Protein AF-A0A7V4EK35-F1 (afdb_monomer)

Radius of gyration: 26.37 Å; Cα contacts (8 Å, |Δi|>4): 371; chains: 1; bounding box: 48×46×101 Å

Nearest PDB structures (foldseek):
  9bkk-assembly1_R  TM=2.293E-01  e=3.766E+00  Homo sapiens

Foldseek 3Di:
DADLVVLLVLLVVLVVVLVPFDDDPVCVVVNLLSVLSNLLSDPDADVPKDKDWAFLQDHPQQLSCCLCPQLPDDFFPHTAIEIEAQDLVRRDPSNSVVDDDPDAKDAPQLGRIYGHPHQHDPLQVSLRVQLNRNSSRLCSLCHPLPVLADPLLSLLSSCVRSVDDQWDWGADPVRDIDIDGDDPSSVLSVLLLVCCCVPPHPSLSSNLNSVCSVVVHSQVSCCVRPVDNGDVRSSVVSVVVVVVVVVVVVVVVVVVVVVVVVVVVVVVVVVVVVVVVVVVVVD

Solvent-accessible surface area (backbone atoms only — not comparable to full-atom values): 15136 Å² total; per-residue (Å²): 87,83,50,70,68,50,29,45,49,49,21,54,51,31,50,56,50,55,73,67,52,68,90,54,80,90,42,41,67,58,44,48,54,40,46,24,49,25,58,72,21,44,84,77,68,54,94,76,40,45,81,45,76,48,36,49,78,71,49,82,46,60,14,45,36,43,43,37,68,71,35,56,41,82,55,46,87,40,34,33,43,38,39,40,28,49,42,74,86,69,44,55,73,49,54,39,70,72,55,60,88,88,59,55,62,46,63,42,95,35,33,41,31,43,36,51,45,71,86,54,38,70,66,58,47,52,26,50,51,24,26,39,47,28,46,21,51,54,30,50,69,43,52,94,52,44,81,57,41,54,67,62,53,57,55,14,48,17,41,56,47,27,62,50,66,71,61,50,78,25,79,44,101,84,76,50,72,46,78,50,69,59,55,72,66,58,55,49,26,39,42,32,46,51,38,44,29,77,74,70,29,61,69,56,44,32,45,31,53,40,42,13,63,77,68,47,29,51,48,63,21,40,29,71,70,70,69,37,91,30,65,74,57,45,47,51,52,24,50,53,52,51,50,53,51,53,52,51,50,52,50,50,53,53,51,51,53,50,50,50,54,51,52,52,50,53,50,53,53,49,56,52,48,53,53,51,56,56,53,63,74,73,113

Secondary structure (DSSP, 8-state):
--SHHHHHHHHHHHHHHHHHSPSSGGGHHHHHHHHHHHHHH-S---TT-EEEEEETTT---HHHHIIIIIS-PPPPSSEEEEEEESSGGGS-HHHHTT--TT--EEEETTTEEEEE-TT--HHHHHHHHHHHHHHHHHHHHHGGGGGGS-HHHHHHHHHHHH---SEEEEE-TTSPEEEEE--HHHHHHHHHHHHHHHHH-HHHHHHHHHHHHHHT-HHHHHHHHH----HHHHHHHHHHHHHHHHHHHHHHHHHHHHHHHHHHHHHHHHHHHHHHHHHHTT-

Sequence (283 aa):
MRSLEDLEKLHRECRIIIESLPAGPEAQEVRETVMTLEDFASPETAPGEELLLVSFSHSDDPAIRRLRDSAGLKPPGGAAVVRVYPTPAEMPPGIRRLFRGETAGITFLTRYIAIWTEGRSDEETADLLSHELAHAYVLSLLGLEANRLPQWFHEGSALYLSGGKTQYISHQDYGHTRVSWSPRDYNEWRRAFRYLDRRFGAEETEWFIRKAIETRDAEGALRKVFGLSGYPELARLARRRWLLEQTARAGAILGALGLAAYLLRLRALRERREMLEDDEMRW

Mean predicted aligned error: 6.96 Å

pLDDT: mean 91.12, std 9.08, range [48.66, 98.56]

Structure (mmCIF, N/CA/C/O backbone):
data_AF-A0A7V4EK35-F1
#
_entry.id   AF-A0A7V4EK35-F1
#
loop_
_atom_site.group_PDB
_atom_site.id
_atom_site.type_symbol
_atom_site.label_atom_id
_atom_site.label_alt_id
_atom_site.label_comp_id
_atom_site.label_asym_id
_atom_site.label_entity_id
_atom_site.label_seq_id
_atom_site.pdbx_PDB_ins_code
_atom_site.Cartn_x
_atom_site.Cartn_y
_atom_site.Cartn_z
_atom_site.occupancy
_atom_site.B_iso_or_equiv
_atom_site.auth_seq_id
_atom_site.auth_comp_id
_atom_site.auth_asym_id
_atom_site.auth_atom_id
_atom_site.pdbx_PDB_model_num
ATOM 1 N N . MET A 1 1 ? 2.907 -5.863 -18.078 1.00 80.88 1 MET A N 1
ATOM 2 C CA . MET A 1 1 ? 3.248 -7.124 -17.411 1.00 80.88 1 MET A CA 1
ATOM 3 C C . MET A 1 1 ? 1.991 -7.922 -17.137 1.00 80.88 1 MET A C 1
ATOM 5 O O . MET A 1 1 ? 1.211 -7.528 -16.274 1.00 80.88 1 MET A O 1
ATOM 9 N N . ARG A 1 2 ? 1.735 -8.953 -17.939 1.00 83.62 2 ARG A N 1
ATOM 10 C CA . ARG A 1 2 ? 0.580 -9.856 -17.821 1.00 83.62 2 ARG A CA 1
ATOM 11 C C . ARG A 1 2 ? 0.991 -11.327 -17.731 1.00 83.62 2 ARG A C 1
ATOM 13 O O . ARG A 1 2 ? 0.171 -12.140 -17.325 1.00 83.62 2 ARG A O 1
ATOM 20 N N . SER A 1 3 ? 2.226 -11.654 -18.099 1.00 89.50 3 SER A N 1
ATOM 21 C CA . SER A 1 3 ? 2.758 -13.014 -18.147 1.00 89.50 3 SER A CA 1
ATOM 22 C C . SER A 1 3 ? 4.258 -13.024 -17.842 1.00 89.50 3 SER A C 1
ATOM 24 O O . SER A 1 3 ? 4.901 -11.974 -17.825 1.00 89.50 3 SER A O 1
ATOM 26 N N . LEU A 1 4 ? 4.817 -14.217 -17.624 1.00 89.69 4 LEU A N 1
ATOM 27 C CA . LEU A 1 4 ? 6.267 -14.411 -17.536 1.00 89.69 4 LEU A CA 1
ATOM 28 C C . LEU A 1 4 ? 6.962 -14.098 -18.870 1.00 89.69 4 LEU A C 1
ATOM 30 O O . LEU A 1 4 ? 8.045 -13.532 -18.875 1.00 89.69 4 LEU A O 1
ATOM 34 N N . GLU A 1 5 ? 6.304 -14.361 -20.001 1.00 92.88 5 GLU A N 1
ATOM 35 C CA . GLU A 1 5 ? 6.827 -14.017 -21.330 1.00 92.88 5 GLU A CA 1
ATOM 36 C C . GLU A 1 5 ? 7.006 -12.498 -21.511 1.00 92.88 5 GLU A C 1
ATOM 38 O O . GLU A 1 5 ? 8.025 -12.048 -22.041 1.00 92.88 5 GLU A O 1
ATOM 43 N N . ASP A 1 6 ? 6.057 -11.688 -21.017 1.00 92.25 6 ASP A N 1
ATOM 44 C CA . ASP A 1 6 ? 6.207 -10.226 -20.983 1.00 92.25 6 ASP A CA 1
ATOM 45 C C . ASP A 1 6 ? 7.438 -9.813 -20.154 1.00 92.25 6 ASP A C 1
ATOM 47 O O . ASP A 1 6 ? 8.104 -8.828 -20.482 1.00 92.25 6 ASP A O 1
ATOM 51 N N . LEU A 1 7 ? 7.720 -10.546 -19.071 1.00 93.12 7 LEU A N 1
ATOM 52 C CA . LEU A 1 7 ? 8.806 -10.254 -18.137 1.00 93.12 7 LEU A CA 1
ATOM 53 C C . LEU A 1 7 ? 10.162 -10.593 -18.758 1.00 93.12 7 LEU A C 1
ATOM 55 O O . LEU A 1 7 ? 11.059 -9.756 -18.770 1.00 93.12 7 LEU A O 1
ATOM 59 N N . GLU A 1 8 ? 10.273 -11.761 -19.385 1.00 94.31 8 GLU A N 1
ATOM 60 C CA . GLU A 1 8 ? 11.454 -12.160 -20.151 1.00 94.31 8 GLU A CA 1
ATOM 61 C C . GLU A 1 8 ? 11.742 -11.204 -21.310 1.00 94.31 8 GLU A C 1
ATOM 63 O O . GLU A 1 8 ? 12.898 -10.884 -21.597 1.00 94.31 8 GLU A O 1
ATOM 68 N N . LYS A 1 9 ? 10.693 -10.733 -21.995 1.00 95.62 9 LYS A N 1
ATOM 69 C CA . LYS A 1 9 ? 10.840 -9.720 -23.039 1.00 95.62 9 LYS A CA 1
ATOM 70 C C . LYS A 1 9 ? 11.407 -8.425 -22.462 1.00 95.62 9 LYS A C 1
ATOM 72 O O . LYS A 1 9 ? 12.373 -7.910 -23.022 1.00 95.62 9 LYS A O 1
ATOM 77 N N . LEU A 1 10 ? 10.856 -7.940 -21.347 1.00 94.94 10 LEU A N 1
ATOM 78 C CA . LEU A 1 10 ? 11.365 -6.751 -20.664 1.00 94.94 10 LEU A CA 1
ATOM 79 C C . LEU A 1 10 ? 12.830 -6.928 -20.246 1.00 94.94 10 LEU A C 1
ATOM 81 O O . LEU A 1 10 ? 13.635 -6.034 -20.477 1.00 94.94 10 LEU A O 1
ATOM 85 N N . HIS A 1 11 ? 13.195 -8.085 -19.696 1.00 95.62 11 HIS A N 1
ATOM 86 C CA . HIS A 1 11 ? 14.573 -8.392 -19.319 1.00 95.62 11 HIS A CA 1
ATOM 87 C C . HIS A 1 11 ? 15.538 -8.279 -20.508 1.00 95.62 11 HIS A C 1
ATOM 89 O O . HIS A 1 11 ? 16.567 -7.609 -20.417 1.00 95.62 11 HIS A O 1
ATOM 95 N N . ARG A 1 12 ? 15.178 -8.858 -21.665 1.00 95.88 12 ARG A N 1
ATOM 96 C CA . ARG A 1 12 ? 15.971 -8.729 -22.901 1.00 95.88 12 ARG A CA 1
ATOM 97 C C . ARG A 1 12 ? 16.078 -7.279 -23.376 1.00 95.88 12 ARG A C 1
ATOM 99 O O . ARG A 1 12 ? 17.153 -6.855 -23.791 1.00 95.88 12 ARG A O 1
ATOM 106 N N . GLU A 1 13 ? 14.989 -6.518 -23.315 1.00 96.38 13 GLU A N 1
ATOM 107 C CA . GLU A 1 13 ? 14.983 -5.099 -23.693 1.00 96.38 13 GLU A CA 1
ATOM 108 C C . GLU A 1 13 ? 15.871 -4.258 -22.765 1.00 96.38 13 GLU A C 1
ATOM 110 O O . GLU A 1 13 ? 16.639 -3.424 -23.247 1.00 96.38 13 GLU A O 1
ATOM 115 N N . CYS A 1 14 ? 15.842 -4.514 -21.454 1.00 95.25 14 CYS A N 1
ATOM 116 C CA . CYS A 1 14 ? 16.736 -3.872 -20.492 1.00 95.25 14 CYS A CA 1
ATOM 117 C C . CYS A 1 14 ? 18.210 -4.139 -20.821 1.00 95.25 14 CYS A C 1
ATOM 119 O O . CYS A 1 14 ? 18.991 -3.188 -20.845 1.00 95.25 14 CYS A O 1
ATOM 121 N N . ARG A 1 15 ? 18.580 -5.386 -21.152 1.00 93.50 15 ARG A N 1
ATOM 122 C CA . ARG A 1 15 ? 19.952 -5.726 -21.573 1.00 93.50 15 ARG A CA 1
ATOM 123 C C . ARG A 1 15 ? 20.407 -4.923 -22.785 1.00 93.50 15 ARG A C 1
ATOM 125 O O . ARG A 1 15 ? 21.459 -4.291 -22.733 1.00 93.50 15 ARG A O 1
ATOM 132 N N . ILE A 1 16 ? 19.581 -4.870 -23.832 1.00 95.12 16 ILE A N 1
ATOM 133 C CA . ILE A 1 16 ? 19.874 -4.088 -25.044 1.00 95.12 16 ILE A CA 1
ATOM 134 C C . ILE A 1 16 ? 20.088 -2.609 -24.694 1.00 95.12 16 ILE A C 1
ATOM 136 O O . ILE A 1 16 ? 21.031 -1.982 -25.178 1.00 95.12 16 ILE A O 1
ATOM 140 N N . ILE A 1 17 ? 19.242 -2.044 -23.825 1.00 93.31 17 ILE A N 1
ATOM 141 C CA . ILE A 1 17 ? 19.384 -0.652 -23.385 1.00 93.31 17 ILE A CA 1
ATOM 142 C C . ILE A 1 17 ? 20.714 -0.458 -22.650 1.00 93.31 17 ILE A C 1
ATOM 144 O O . ILE A 1 17 ? 21.463 0.450 -23.006 1.00 93.31 17 ILE A O 1
ATOM 148 N N . ILE A 1 18 ? 21.043 -1.309 -21.677 1.00 91.88 18 ILE A N 1
ATOM 149 C CA . ILE A 1 18 ? 22.282 -1.214 -20.886 1.00 91.88 18 ILE A CA 1
ATOM 150 C C . ILE A 1 18 ? 23.523 -1.257 -21.785 1.00 91.88 18 ILE A C 1
ATOM 152 O O . ILE A 1 18 ? 24.435 -0.445 -21.601 1.00 91.88 18 ILE A O 1
ATOM 156 N N . GLU A 1 19 ? 23.548 -2.159 -22.765 1.00 91.81 19 GLU A N 1
ATOM 157 C CA . GLU A 1 19 ? 24.637 -2.294 -23.741 1.00 91.81 19 GLU A CA 1
ATOM 158 C C . GLU A 1 19 ? 24.740 -1.078 -24.676 1.00 91.81 19 GLU A C 1
ATOM 160 O O . GLU A 1 19 ? 25.838 -0.715 -25.095 1.00 91.81 19 GLU A O 1
ATOM 165 N N . SER A 1 20 ? 23.617 -0.413 -24.968 1.00 92.00 20 SER A N 1
ATOM 166 C CA . SER A 1 20 ? 23.570 0.767 -25.843 1.00 92.00 20 SER A CA 1
ATOM 167 C C . SER A 1 20 ? 23.907 2.094 -25.152 1.00 92.00 20 SER A C 1
ATOM 169 O O . SER A 1 20 ? 24.228 3.076 -25.826 1.00 92.00 20 SER A O 1
ATOM 171 N N . LEU A 1 21 ? 23.816 2.158 -23.819 1.00 91.00 21 LEU A N 1
ATOM 172 C CA . LEU A 1 21 ? 24.066 3.392 -23.076 1.00 91.00 21 LEU A CA 1
ATOM 173 C C . LEU A 1 21 ? 25.553 3.781 -23.154 1.00 91.00 21 LEU A C 1
ATOM 175 O O . LEU A 1 21 ? 26.419 2.921 -22.956 1.00 91.00 21 LEU A O 1
ATOM 179 N N . PRO A 1 22 ? 25.883 5.072 -23.357 1.00 88.88 22 PRO A N 1
ATOM 180 C CA . PRO A 1 22 ? 27.267 5.522 -23.384 1.00 88.88 22 PRO A CA 1
ATOM 181 C C . PRO A 1 22 ? 27.950 5.301 -22.028 1.00 88.88 22 PRO A C 1
ATOM 183 O O . PRO A 1 22 ? 27.316 5.281 -20.966 1.00 88.88 22 PRO A O 1
ATOM 186 N N . ALA A 1 23 ? 29.270 5.127 -22.061 1.00 79.88 23 ALA A N 1
ATOM 187 C CA . ALA A 1 23 ? 30.082 5.153 -20.855 1.00 79.88 23 ALA A CA 1
ATOM 188 C C . ALA A 1 23 ? 30.246 6.611 -20.402 1.00 79.88 23 ALA A C 1
ATOM 190 O O . ALA A 1 23 ? 30.678 7.459 -21.180 1.00 79.88 23 ALA A O 1
ATOM 191 N N . GLY A 1 24 ? 29.894 6.910 -19.153 1.00 82.88 24 GLY A N 1
ATOM 192 C CA . GLY A 1 24 ? 30.049 8.247 -18.590 1.00 82.88 24 GLY A CA 1
ATOM 193 C C . GLY A 1 24 ? 29.118 8.507 -17.404 1.00 82.88 24 GLY A C 1
ATOM 194 O O . GLY A 1 24 ? 28.109 7.816 -17.251 1.00 82.88 24 GLY A O 1
ATOM 195 N N . PRO A 1 25 ? 29.437 9.509 -16.568 1.00 83.12 25 PRO A N 1
ATOM 196 C CA . PRO A 1 25 ? 28.662 9.825 -15.368 1.00 83.12 25 PRO A CA 1
ATOM 197 C C . PRO A 1 25 ? 27.226 10.271 -15.684 1.00 83.12 25 PRO A C 1
ATOM 199 O O . PRO A 1 25 ? 26.320 9.992 -14.909 1.00 83.12 25 PRO A O 1
ATOM 202 N N . GLU A 1 26 ? 26.998 10.897 -16.841 1.00 80.62 26 GLU A N 1
ATOM 203 C CA . GLU A 1 26 ? 25.676 11.386 -17.266 1.00 80.62 26 GLU A CA 1
ATOM 204 C C . GLU A 1 26 ? 24.668 10.254 -17.526 1.00 80.62 26 GLU A C 1
ATOM 206 O O . GLU A 1 26 ? 23.471 10.431 -17.324 1.00 80.62 26 GLU A O 1
ATOM 211 N N . ALA A 1 27 ? 25.143 9.073 -17.934 1.00 87.25 27 ALA A N 1
ATOM 212 C CA . ALA A 1 27 ? 24.299 7.904 -18.177 1.00 87.25 27 ALA A CA 1
ATOM 213 C C . ALA A 1 27 ? 24.210 6.967 -16.964 1.00 87.25 27 ALA A C 1
ATOM 215 O O . ALA A 1 27 ? 23.503 5.961 -17.028 1.00 87.25 27 ALA A O 1
ATOM 216 N N . GLN A 1 28 ? 24.922 7.263 -15.871 1.00 88.94 28 GLN A N 1
ATOM 217 C CA . GLN A 1 28 ? 25.064 6.345 -14.743 1.00 88.94 28 GLN A CA 1
ATOM 218 C C . GLN A 1 28 ? 23.734 6.104 -14.023 1.00 88.94 28 GLN A C 1
ATOM 220 O O . GLN A 1 28 ? 23.387 4.955 -13.773 1.00 88.94 28 GLN A O 1
ATOM 225 N N . GLU A 1 29 ? 22.954 7.152 -13.752 1.00 88.56 29 GLU A N 1
ATOM 226 C CA . GLU A 1 29 ? 21.656 7.025 -13.071 1.00 88.56 29 GLU A CA 1
ATOM 227 C C . GLU A 1 29 ? 20.642 6.226 -13.907 1.00 88.56 29 GLU A C 1
ATOM 229 O O . GLU A 1 29 ? 19.914 5.371 -13.391 1.00 88.56 29 GLU A O 1
ATOM 234 N N . VAL A 1 30 ? 20.627 6.459 -15.223 1.00 90.12 30 VAL A N 1
ATOM 235 C CA . VAL A 1 30 ? 19.779 5.711 -16.160 1.00 90.12 30 VAL A CA 1
ATOM 236 C C . VAL A 1 30 ? 20.231 4.257 -16.223 1.00 90.12 30 VAL A C 1
ATOM 238 O O . VAL A 1 30 ? 19.406 3.356 -16.090 1.00 90.12 30 VAL A O 1
ATOM 241 N N . ARG A 1 31 ? 21.538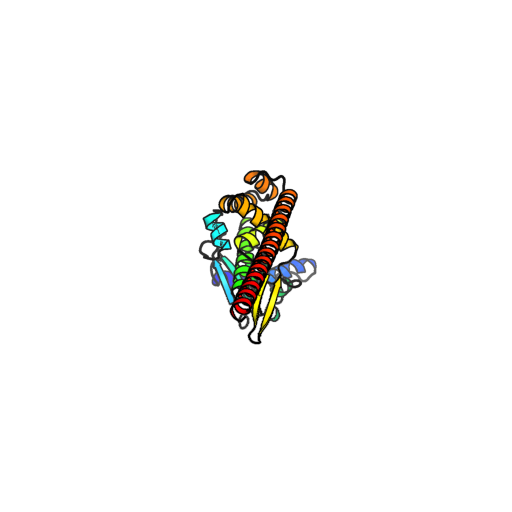 4.017 -16.372 1.00 92.56 31 ARG A N 1
ATOM 242 C CA . ARG A 1 31 ? 22.124 2.673 -16.394 1.00 92.56 31 ARG A CA 1
ATOM 243 C C . ARG A 1 31 ? 21.769 1.910 -15.132 1.00 92.56 31 ARG A C 1
ATOM 245 O O . ARG A 1 31 ? 21.294 0.785 -15.222 1.00 92.56 31 ARG A O 1
ATOM 252 N N . GLU A 1 32 ? 21.943 2.535 -13.973 1.00 92.00 32 GLU A N 1
ATOM 253 C CA . GLU A 1 32 ? 21.527 1.971 -12.702 1.00 92.00 32 GLU A CA 1
ATOM 254 C C . GLU A 1 32 ? 20.040 1.624 -12.764 1.00 92.00 32 GLU A C 1
ATOM 256 O O . GLU A 1 32 ? 19.700 0.444 -12.672 1.00 92.00 32 GLU A O 1
ATOM 261 N N . THR A 1 33 ? 19.155 2.589 -12.987 1.00 93.25 33 THR A N 1
ATOM 262 C CA . THR A 1 33 ? 17.700 2.362 -13.026 1.00 93.25 33 THR A CA 1
ATOM 263 C C . THR A 1 33 ? 17.307 1.180 -13.922 1.00 93.25 33 THR A C 1
ATOM 265 O O . THR A 1 33 ? 16.512 0.335 -13.506 1.00 93.25 33 THR A O 1
ATOM 268 N N . VAL A 1 34 ? 17.903 1.072 -15.114 1.00 94.44 34 VAL A N 1
ATOM 269 C CA . VAL A 1 34 ? 17.643 -0.031 -16.050 1.00 94.44 34 VAL A CA 1
ATOM 270 C C . VAL A 1 34 ? 18.202 -1.360 -15.537 1.00 94.44 34 VAL A C 1
ATOM 272 O O . VAL A 1 34 ? 17.509 -2.361 -15.656 1.00 94.44 34 VAL A O 1
ATOM 275 N N . MET A 1 35 ? 19.375 -1.390 -14.895 1.00 94.56 35 MET A N 1
ATOM 276 C CA . MET A 1 35 ? 19.901 -2.603 -14.245 1.00 94.56 35 MET A CA 1
ATOM 277 C C . MET A 1 35 ? 19.012 -3.086 -13.089 1.00 94.56 35 MET A C 1
ATOM 279 O O . MET A 1 35 ? 18.790 -4.280 -12.946 1.00 94.56 35 MET A O 1
ATOM 283 N N . THR A 1 36 ? 18.448 -2.184 -12.272 1.00 95.62 36 THR A N 1
ATOM 284 C CA . THR A 1 36 ? 17.455 -2.602 -11.257 1.00 95.62 36 THR A CA 1
ATOM 285 C C . THR A 1 36 ? 16.237 -3.220 -11.925 1.00 95.62 36 THR A C 1
ATOM 287 O O . THR A 1 36 ? 15.705 -4.218 -11.446 1.00 95.62 36 THR A O 1
ATOM 290 N N . LEU A 1 37 ? 15.756 -2.606 -13.006 1.00 96.31 37 LEU A N 1
ATOM 291 C CA . LEU A 1 37 ? 14.598 -3.118 -13.722 1.00 96.31 37 LEU A CA 1
ATOM 292 C C . LEU A 1 37 ? 14.893 -4.477 -14.368 1.00 96.31 37 LEU A C 1
ATOM 294 O O . LEU A 1 37 ? 14.035 -5.355 -14.334 1.00 96.31 37 LEU A O 1
ATOM 298 N N . GLU A 1 38 ? 16.102 -4.660 -14.899 1.00 96.12 38 GLU A N 1
ATOM 299 C CA . GLU A 1 38 ? 16.592 -5.937 -15.413 1.00 96.12 38 GLU A CA 1
ATOM 300 C C . GLU A 1 38 ? 16.568 -7.020 -14.330 1.00 96.12 38 GLU A C 1
ATOM 302 O O . GLU A 1 38 ? 16.052 -8.106 -14.592 1.00 96.12 38 GLU A O 1
ATOM 307 N N . ASP A 1 39 ? 17.065 -6.714 -13.126 1.00 95.56 39 ASP A N 1
ATOM 308 C CA . ASP A 1 39 ? 17.068 -7.628 -11.979 1.00 95.56 39 ASP A CA 1
ATOM 309 C C . ASP A 1 39 ? 15.642 -8.066 -11.610 1.00 95.56 39 ASP A C 1
ATOM 311 O O . ASP A 1 39 ? 15.374 -9.254 -11.438 1.00 95.56 39 ASP A O 1
ATOM 315 N N . PHE A 1 40 ? 14.696 -7.120 -11.549 1.00 96.44 40 PHE A N 1
ATOM 316 C CA . PHE A 1 40 ? 13.285 -7.439 -11.312 1.00 96.44 40 PHE A CA 1
ATOM 317 C C . PHE A 1 40 ? 12.672 -8.282 -12.432 1.00 96.44 40 PHE A C 1
ATOM 319 O O . PHE A 1 40 ? 11.824 -9.135 -12.164 1.00 96.44 40 PHE A O 1
ATOM 326 N N . ALA A 1 41 ? 13.077 -8.022 -13.675 1.00 95.56 41 ALA A N 1
ATOM 327 C CA . ALA A 1 41 ? 12.572 -8.699 -14.859 1.00 95.56 41 ALA A CA 1
ATOM 328 C C . ALA A 1 41 ? 13.249 -10.046 -15.139 1.00 95.56 41 ALA A C 1
ATOM 330 O O . ALA A 1 41 ? 12.800 -10.781 -16.016 1.00 95.56 41 ALA A O 1
ATOM 331 N N . SER A 1 42 ? 14.318 -10.385 -14.419 1.00 93.25 42 SER A N 1
ATOM 332 C CA . SER A 1 42 ? 15.030 -11.635 -14.647 1.00 93.25 42 SER A CA 1
ATOM 333 C C . SER A 1 42 ? 14.076 -12.833 -14.511 1.00 93.25 42 SER A C 1
ATOM 335 O O . SER A 1 42 ? 13.279 -12.876 -13.569 1.00 93.25 42 SER A O 1
ATOM 337 N N . PRO A 1 43 ? 14.118 -13.812 -15.428 1.00 89.00 43 PRO A N 1
ATOM 338 C CA . PRO A 1 43 ? 13.425 -15.082 -15.231 1.00 89.00 43 PRO A CA 1
ATOM 339 C C . PRO A 1 43 ? 14.167 -15.992 -14.242 1.00 89.00 43 PRO A C 1
ATOM 341 O O . PRO A 1 43 ? 13.593 -16.953 -13.740 1.00 89.00 43 PRO A O 1
ATOM 344 N N . GLU A 1 44 ? 15.441 -15.704 -13.962 1.00 88.88 44 GLU A N 1
ATOM 345 C CA . GLU A 1 44 ? 16.271 -16.487 -13.053 1.00 88.88 44 GLU A CA 1
ATOM 346 C C . GLU A 1 44 ? 16.008 -16.078 -11.600 1.00 88.88 44 GLU A C 1
ATOM 348 O O . GLU A 1 44 ? 15.988 -14.889 -11.261 1.00 88.88 44 GLU A O 1
ATOM 353 N N . THR A 1 45 ? 15.821 -17.070 -10.733 1.00 89.62 45 THR A N 1
ATOM 354 C CA . THR A 1 45 ? 15.605 -16.891 -9.293 1.00 89.62 45 THR A CA 1
ATOM 355 C C . THR A 1 45 ? 16.772 -17.474 -8.505 1.00 89.62 45 THR A C 1
ATOM 357 O O . THR A 1 45 ? 17.285 -18.544 -8.845 1.00 89.62 45 THR A O 1
ATOM 360 N N . ALA A 1 46 ? 17.174 -16.798 -7.431 1.00 85.81 46 ALA A N 1
ATOM 361 C CA . ALA A 1 46 ? 18.119 -17.350 -6.464 1.00 85.81 46 ALA A CA 1
ATOM 362 C C . ALA A 1 46 ? 17.506 -18.548 -5.697 1.00 85.81 46 ALA A C 1
ATOM 364 O O . ALA A 1 46 ? 16.282 -18.710 -5.666 1.00 85.81 46 ALA A O 1
ATOM 365 N N . PRO A 1 47 ? 18.314 -19.416 -5.058 1.00 86.06 47 PRO A N 1
ATOM 366 C CA . PRO A 1 47 ? 17.788 -20.486 -4.213 1.00 86.06 47 PRO A CA 1
ATOM 367 C C . PRO A 1 47 ? 16.861 -19.951 -3.111 1.00 86.06 47 PRO A C 1
ATOM 369 O O . PRO A 1 47 ? 17.249 -19.104 -2.311 1.00 86.06 47 PRO A O 1
ATOM 372 N N . GLY A 1 48 ? 15.630 -20.465 -3.064 1.00 88.00 48 GLY A N 1
ATOM 373 C CA . GLY A 1 48 ? 14.613 -20.037 -2.096 1.00 88.00 48 GLY A CA 1
ATOM 374 C C . GLY A 1 48 ? 13.950 -18.693 -2.410 1.00 88.00 48 GLY A C 1
ATOM 375 O O . GLY A 1 48 ? 13.092 -18.265 -1.646 1.00 88.00 48 GLY A O 1
ATOM 376 N N . GLU A 1 49 ? 14.320 -18.030 -3.508 1.00 94.81 49 GLU A N 1
ATOM 377 C CA . GLU A 1 49 ? 13.581 -16.876 -4.005 1.00 94.81 49 GLU A CA 1
ATOM 378 C C . GLU A 1 49 ? 12.274 -17.310 -4.681 1.00 94.81 49 GLU A C 1
ATOM 380 O O . GLU A 1 49 ? 12.247 -18.269 -5.455 1.00 94.81 49 GLU A O 1
ATOM 385 N N . GLU A 1 50 ? 11.208 -16.543 -4.454 1.00 95.69 50 GLU A N 1
ATOM 386 C CA . GLU A 1 50 ? 9.953 -16.674 -5.189 1.00 95.69 50 GLU A CA 1
ATOM 387 C C . GLU A 1 50 ? 9.721 -15.472 -6.107 1.00 95.69 50 GLU A C 1
ATOM 389 O O . GLU A 1 50 ? 9.879 -14.316 -5.708 1.00 95.69 50 GLU A O 1
ATOM 394 N N . LEU A 1 51 ? 9.277 -15.753 -7.333 1.00 96.19 51 LEU A N 1
ATOM 395 C CA . LEU A 1 51 ? 8.815 -14.760 -8.296 1.00 96.19 51 LEU A CA 1
ATOM 396 C C . LEU A 1 51 ? 7.307 -14.919 -8.501 1.00 96.19 51 LEU A C 1
ATOM 398 O O . LEU A 1 51 ? 6.844 -15.948 -8.996 1.00 96.19 51 LEU A O 1
ATOM 402 N N . LEU A 1 52 ? 6.540 -13.882 -8.167 1.00 95.88 52 LEU A N 1
ATOM 403 C CA . LEU A 1 52 ? 5.083 -13.872 -8.279 1.00 95.88 52 LEU A CA 1
ATOM 404 C C . LEU A 1 52 ? 4.617 -12.756 -9.217 1.00 95.88 52 LEU A C 1
ATOM 406 O O . LEU A 1 52 ? 5.122 -11.632 -9.192 1.00 95.88 52 LEU A O 1
ATOM 410 N N . LEU A 1 53 ? 3.586 -13.050 -10.010 1.00 96.69 53 LEU A N 1
ATOM 411 C CA . LEU A 1 53 ? 2.835 -12.048 -10.764 1.00 96.69 53 LEU A CA 1
ATOM 412 C C . LEU A 1 53 ? 1.462 -11.862 -10.120 1.00 96.69 53 LEU A C 1
ATOM 414 O O . LEU A 1 53 ? 0.570 -12.695 -10.277 1.00 96.69 53 LEU A O 1
ATOM 418 N N . VAL A 1 54 ? 1.278 -10.752 -9.408 1.00 97.50 54 VAL A N 1
ATOM 419 C CA . VAL A 1 54 ? 0.039 -10.474 -8.671 1.00 97.50 54 VAL A CA 1
ATOM 420 C C . VAL A 1 54 ? -0.877 -9.582 -9.504 1.00 97.50 54 VAL A C 1
ATOM 422 O O . VAL A 1 54 ? -0.633 -8.388 -9.674 1.00 97.50 54 VAL A O 1
ATOM 425 N N . SER A 1 55 ? -1.945 -10.164 -10.052 1.00 97.50 55 SER A N 1
ATOM 426 C CA . SER A 1 55 ? -2.910 -9.456 -10.906 1.00 97.50 55 SER A CA 1
ATOM 427 C C . SER A 1 55 ? -3.709 -8.412 -10.125 1.00 97.50 55 SER A C 1
ATOM 429 O O . SER A 1 55 ? -4.498 -8.768 -9.249 1.00 97.50 55 SER A O 1
ATOM 431 N N . PHE A 1 56 ? -3.633 -7.136 -10.513 1.00 97.75 56 PHE A N 1
ATOM 432 C CA . PHE A 1 56 ? -4.411 -6.078 -9.854 1.00 97.75 56 PHE A CA 1
ATOM 433 C C . PHE A 1 56 ? -5.926 -6.248 -10.018 1.00 97.75 56 PHE A C 1
ATOM 435 O O . PHE A 1 56 ? -6.698 -5.829 -9.162 1.00 97.75 56 PHE A O 1
ATOM 442 N N . SER A 1 57 ? -6.378 -6.878 -11.105 1.00 97.19 57 SER A N 1
ATOM 443 C CA . SER A 1 57 ? -7.807 -7.090 -11.355 1.00 97.19 57 SER A CA 1
ATOM 444 C C . SER A 1 57 ? -8.380 -8.327 -10.670 1.00 97.19 57 SER A C 1
ATOM 446 O O . SER A 1 57 ? -9.591 -8.392 -10.509 1.00 97.19 57 SER A O 1
ATOM 448 N N . HIS A 1 58 ? -7.552 -9.291 -10.255 1.00 96.25 58 HIS A N 1
ATOM 449 C CA . HIS A 1 58 ? -8.026 -10.620 -9.829 1.00 96.25 58 HIS A CA 1
ATOM 450 C C . HIS A 1 58 ? -7.454 -11.097 -8.493 1.00 96.25 58 HIS A C 1
ATOM 452 O O . HIS A 1 58 ? -7.941 -12.089 -7.974 1.00 96.25 58 HIS A O 1
ATOM 458 N N . SER A 1 59 ? -6.441 -10.424 -7.940 1.00 96.81 59 SER A N 1
ATOM 459 C CA . SER A 1 59 ? -5.856 -10.822 -6.660 1.00 96.81 59 SER A CA 1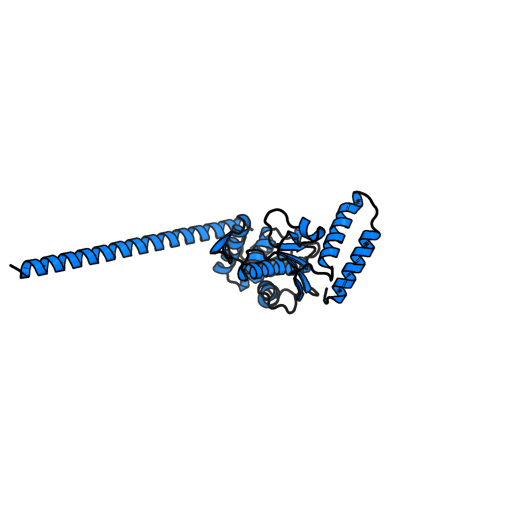
ATOM 460 C C . SER A 1 59 ? -6.888 -10.765 -5.534 1.00 96.81 59 SER A C 1
ATOM 462 O O . SER A 1 59 ? -7.750 -9.875 -5.514 1.00 96.81 59 SER A O 1
ATOM 464 N N . ASP A 1 60 ? -6.748 -11.709 -4.604 1.00 96.38 60 ASP A N 1
ATOM 465 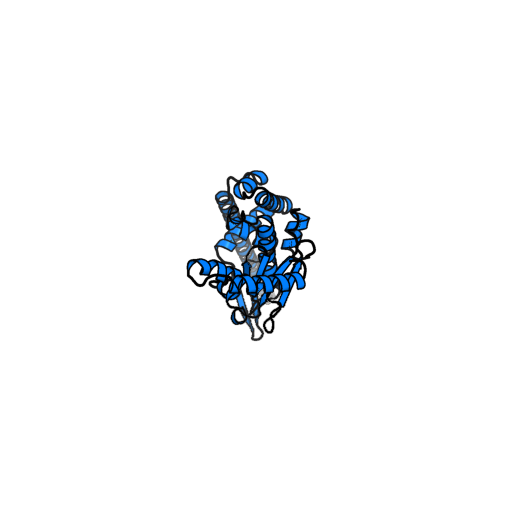C CA . ASP A 1 60 ? -7.484 -11.764 -3.345 1.00 96.38 60 ASP A CA 1
ATOM 466 C C . ASP A 1 60 ? -6.755 -11.071 -2.185 1.00 96.38 60 ASP A C 1
ATOM 468 O O . ASP A 1 60 ? -7.280 -11.037 -1.071 1.00 96.38 60 ASP A O 1
ATOM 472 N N . ASP A 1 61 ? -5.578 -10.489 -2.443 1.00 97.56 61 ASP A N 1
ATOM 473 C CA . ASP A 1 61 ? -4.843 -9.699 -1.455 1.00 97.56 61 ASP A CA 1
ATOM 474 C C . ASP A 1 61 ? -5.750 -8.619 -0.822 1.00 97.56 61 ASP A C 1
ATOM 476 O O . ASP A 1 61 ? -6.445 -7.903 -1.560 1.00 97.56 61 ASP A O 1
ATOM 480 N N . PRO A 1 62 ? -5.759 -8.468 0.520 1.00 95.56 62 PRO A N 1
ATOM 481 C CA . PRO A 1 62 ? -6.663 -7.551 1.207 1.00 95.56 62 PRO A CA 1
ATOM 482 C C . PRO A 1 62 ? -6.579 -6.106 0.710 1.00 95.56 62 PRO A C 1
ATOM 484 O O . PRO A 1 62 ? -7.619 -5.483 0.478 1.00 95.56 62 PRO A O 1
ATOM 487 N N . ALA A 1 63 ? -5.375 -5.568 0.500 1.00 97.38 63 ALA A N 1
ATOM 488 C CA . ALA A 1 63 ? -5.211 -4.195 0.044 1.00 97.38 63 ALA A CA 1
ATOM 489 C C . ALA A 1 63 ? -5.711 -4.012 -1.393 1.00 97.38 63 ALA A C 1
ATOM 491 O O . ALA A 1 63 ? -6.436 -3.052 -1.672 1.00 97.38 63 ALA A O 1
ATOM 492 N N . ILE A 1 64 ? -5.396 -4.954 -2.292 1.00 97.94 64 ILE A N 1
ATOM 493 C CA . ILE A 1 64 ? -5.888 -4.920 -3.679 1.00 97.94 64 ILE A CA 1
ATOM 494 C C . ILE A 1 64 ? -7.414 -4.990 -3.710 1.00 97.94 64 ILE A C 1
ATOM 496 O O . ILE A 1 64 ? -8.046 -4.170 -4.377 1.00 97.94 64 ILE A O 1
ATOM 500 N N . ARG A 1 65 ? -8.018 -5.927 -2.971 1.00 96.94 65 ARG A N 1
ATOM 501 C CA . ARG A 1 65 ? -9.478 -6.067 -2.902 1.00 96.94 65 ARG A CA 1
ATOM 502 C C . ARG A 1 65 ? -10.144 -4.797 -2.398 1.00 96.94 65 ARG A C 1
ATOM 504 O O . ARG A 1 65 ? -11.110 -4.343 -2.997 1.00 96.94 65 ARG A O 1
ATOM 511 N N . ARG A 1 66 ? -9.621 -4.186 -1.337 1.00 96.81 66 ARG A N 1
ATOM 512 C CA . ARG A 1 66 ? -10.198 -2.954 -0.782 1.00 96.81 66 ARG A CA 1
ATOM 513 C C 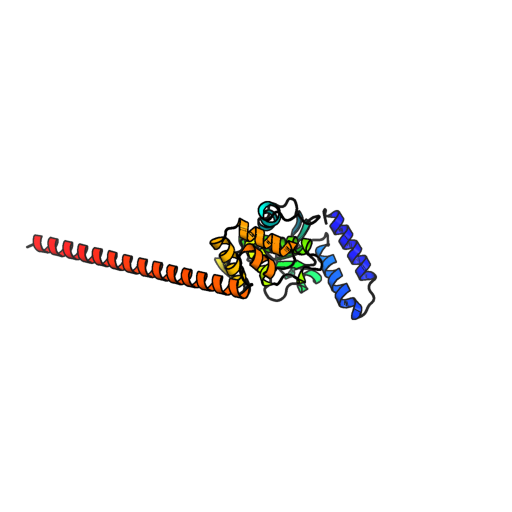. ARG A 1 66 ? -10.074 -1.773 -1.735 1.00 96.81 66 ARG A C 1
ATOM 515 O O . ARG A 1 66 ? -11.025 -1.014 -1.875 1.00 96.81 66 ARG A O 1
ATOM 522 N N . LEU A 1 67 ? -8.950 -1.634 -2.439 1.00 97.69 67 LEU A N 1
ATOM 523 C CA . LEU A 1 67 ? -8.785 -0.597 -3.464 1.00 97.69 67 LEU A CA 1
ATOM 524 C C . LEU A 1 67 ? -9.723 -0.815 -4.662 1.00 97.69 67 LEU A C 1
ATOM 526 O O . LEU A 1 67 ? -10.353 0.134 -5.133 1.00 97.69 67 LEU A O 1
ATOM 530 N N . ARG A 1 68 ? -9.818 -2.054 -5.153 1.00 97.88 68 ARG A N 1
ATOM 531 C CA . ARG A 1 68 ? -10.604 -2.424 -6.337 1.00 97.88 68 ARG A CA 1
ATOM 532 C C . ARG A 1 68 ? -12.105 -2.418 -6.066 1.00 97.88 68 ARG A C 1
ATOM 534 O O . ARG A 1 68 ? -12.850 -1.760 -6.786 1.00 97.88 68 ARG A O 1
ATOM 541 N N . ASP A 1 69 ? -12.534 -3.153 -5.048 1.00 97.12 69 ASP A N 1
ATOM 542 C CA . ASP A 1 69 ? -13.938 -3.498 -4.824 1.00 97.12 69 ASP A CA 1
ATOM 543 C C . ASP A 1 69 ? -14.626 -2.480 -3.918 1.00 97.12 69 ASP A C 1
ATOM 545 O O . ASP A 1 69 ? -15.698 -1.985 -4.259 1.00 97.12 69 ASP A O 1
ATOM 549 N N . SER A 1 70 ? -14.002 -2.138 -2.788 1.00 94.38 70 SER A N 1
ATOM 550 C CA . SER A 1 70 ? -14.633 -1.282 -1.780 1.00 94.38 70 SER A CA 1
ATOM 551 C C . SER A 1 70 ? -14.473 0.205 -2.103 1.00 94.38 70 SER A C 1
ATOM 553 O O . SER A 1 70 ? -15.457 0.926 -2.252 1.00 94.38 70 SER A O 1
ATOM 555 N N . ALA A 1 71 ? -13.239 0.668 -2.323 1.00 95.56 71 ALA A N 1
ATOM 556 C CA . ALA A 1 71 ? -12.985 2.036 -2.767 1.00 95.56 71 ALA A CA 1
ATOM 557 C C . ALA A 1 71 ? -13.480 2.257 -4.210 1.00 95.56 71 ALA A C 1
ATOM 559 O O . ALA A 1 71 ? -13.802 3.383 -4.594 1.00 95.56 71 ALA A O 1
ATOM 560 N N . GLY A 1 72 ? -13.578 1.196 -5.020 1.00 96.44 72 GLY A N 1
ATOM 561 C CA . GLY A 1 72 ? -14.077 1.267 -6.393 1.00 96.44 72 GLY A CA 1
ATOM 562 C C . GLY A 1 72 ? -13.095 1.932 -7.361 1.00 96.44 72 GLY A C 1
ATOM 563 O O . GLY A 1 72 ? -13.520 2.583 -8.321 1.00 96.44 72 GLY A O 1
ATOM 564 N N . LEU A 1 73 ? -11.787 1.843 -7.096 1.00 96.94 73 LEU A N 1
ATOM 565 C CA . LEU A 1 73 ? -10.763 2.312 -8.026 1.00 96.94 73 LEU A CA 1
ATOM 566 C C . LEU A 1 73 ? -10.602 1.307 -9.160 1.00 96.94 73 LEU A C 1
ATOM 568 O O . LEU A 1 73 ? -10.453 0.107 -8.935 1.00 96.94 73 LEU A O 1
ATOM 572 N N . LYS A 1 74 ? -10.543 1.807 -10.396 1.00 96.12 74 LYS A N 1
ATOM 573 C CA . LYS A 1 74 ? -10.260 0.961 -11.556 1.00 96.12 74 LYS A CA 1
ATOM 574 C C . LYS A 1 74 ? -8.903 0.262 -11.367 1.00 96.12 74 LYS A C 1
ATOM 576 O O . LYS A 1 74 ? -7.932 0.959 -11.076 1.00 96.12 74 LYS A O 1
ATOM 581 N N . PRO A 1 75 ? -8.797 -1.060 -11.578 1.00 96.88 75 PRO A N 1
ATOM 582 C CA . PRO A 1 75 ? -7.519 -1.749 -11.480 1.00 96.88 75 PRO A CA 1
ATOM 583 C C . PRO A 1 75 ? -6.539 -1.258 -12.550 1.00 96.88 75 PRO A C 1
ATOM 585 O O . PRO A 1 75 ? -6.930 -1.111 -13.719 1.00 96.88 75 PRO A O 1
ATOM 588 N N . PRO A 1 76 ? -5.264 -1.015 -12.189 1.00 95.94 76 PRO A N 1
ATOM 589 C CA . PRO A 1 76 ? -4.217 -0.795 -13.169 1.00 95.94 76 PRO A CA 1
ATOM 590 C C . PRO A 1 76 ? -4.106 -1.964 -14.149 1.00 95.94 76 PRO A C 1
ATOM 592 O O . PRO A 1 76 ? -4.407 -3.114 -13.832 1.00 95.94 76 PRO A O 1
ATOM 595 N N . GLY A 1 77 ? -3.625 -1.680 -15.358 1.00 94.38 77 GLY A N 1
ATOM 596 C CA . GLY A 1 77 ? -3.397 -2.722 -16.352 1.00 94.38 77 GLY A CA 1
ATOM 597 C C . GLY A 1 77 ? -2.274 -3.683 -15.941 1.00 94.38 77 GLY A C 1
ATOM 598 O O . GLY A 1 77 ? -1.135 -3.256 -15.724 1.00 94.38 77 GLY A O 1
ATOM 599 N N . GLY A 1 78 ? -2.578 -4.983 -15.942 1.00 94.81 78 GLY A N 1
ATOM 600 C CA . GLY A 1 78 ? -1.613 -6.061 -15.714 1.00 94.81 78 GLY A CA 1
ATOM 601 C C . GLY A 1 78 ? -1.453 -6.445 -14.242 1.00 94.81 78 GLY A C 1
ATOM 602 O O . GLY A 1 78 ? -2.411 -6.409 -13.474 1.00 94.81 78 GLY A O 1
ATOM 603 N N . ALA A 1 79 ? -0.236 -6.841 -13.882 1.00 96.69 79 ALA A N 1
ATOM 604 C CA . ALA A 1 79 ? 0.135 -7.337 -12.564 1.00 96.69 79 ALA A CA 1
ATOM 605 C C . ALA A 1 79 ? 1.305 -6.544 -11.958 1.00 96.69 79 ALA A C 1
ATOM 607 O O . ALA A 1 79 ? 2.070 -5.896 -12.689 1.00 96.69 79 ALA A O 1
ATOM 608 N N . ALA A 1 80 ? 1.440 -6.631 -10.634 1.00 97.75 80 ALA A N 1
ATOM 609 C CA . ALA A 1 80 ? 2.691 -6.367 -9.934 1.00 97.75 80 ALA A CA 1
ATOM 610 C C . ALA A 1 80 ? 3.651 -7.549 -10.128 1.00 97.75 80 ALA A C 1
ATOM 612 O O . ALA A 1 80 ? 3.218 -8.702 -10.168 1.00 97.75 80 ALA A O 1
ATOM 613 N N . VAL A 1 81 ? 4.941 -7.250 -10.246 1.00 97.94 81 VAL A N 1
ATOM 614 C CA . VAL A 1 81 ? 6.023 -8.239 -10.230 1.00 97.94 81 VAL A CA 1
ATOM 615 C C . VAL A 1 81 ? 6.579 -8.250 -8.821 1.00 97.94 81 VAL A C 1
ATOM 617 O O . VAL A 1 81 ? 7.055 -7.217 -8.362 1.00 97.94 81 VAL A O 1
ATOM 620 N N . VAL A 1 82 ? 6.501 -9.380 -8.134 1.00 98.00 82 VAL A N 1
ATOM 621 C CA . VAL A 1 82 ? 6.938 -9.511 -6.744 1.00 98.00 82 VAL A CA 1
ATOM 622 C C . VAL A 1 82 ? 8.089 -10.498 -6.686 1.00 98.00 82 VAL A C 1
ATOM 624 O O . VAL A 1 82 ? 7.952 -11.623 -7.159 1.00 98.00 82 VAL A O 1
ATOM 627 N N . ARG A 1 83 ? 9.196 -10.079 -6.080 1.00 97.62 83 ARG A N 1
ATOM 628 C CA . ARG A 1 83 ? 10.323 -10.941 -5.732 1.00 97.62 83 ARG A CA 1
ATOM 629 C C . ARG A 1 83 ? 10.435 -11.065 -4.218 1.00 97.62 83 ARG A C 1
ATOM 631 O O . ARG A 1 83 ? 10.553 -10.064 -3.507 1.00 97.62 83 ARG A O 1
ATOM 638 N N . VAL A 1 84 ? 10.350 -12.293 -3.725 1.00 97.44 84 VAL A N 1
ATOM 639 C CA . VAL A 1 84 ? 10.412 -12.622 -2.300 1.00 97.44 84 VAL A CA 1
ATOM 640 C C . VAL A 1 84 ? 11.728 -13.333 -2.046 1.00 97.44 84 VAL A C 1
ATOM 642 O O . VAL A 1 84 ? 11.948 -14.429 -2.548 1.00 97.44 84 VAL A O 1
ATOM 645 N N . TYR A 1 85 ? 12.603 -12.707 -1.268 1.00 95.75 85 TYR A N 1
ATOM 646 C CA . TYR A 1 85 ? 13.924 -13.243 -0.958 1.00 95.75 85 TYR A CA 1
ATOM 647 C C . TYR A 1 85 ? 13.958 -13.857 0.445 1.00 95.75 85 TYR A C 1
ATOM 649 O O . TYR A 1 85 ? 13.400 -13.268 1.374 1.00 95.75 85 TYR A O 1
ATOM 657 N N . PRO A 1 86 ? 14.686 -14.965 0.667 1.00 93.50 86 PRO A N 1
ATOM 658 C CA . PRO A 1 86 ? 14.928 -15.458 2.020 1.00 93.50 86 PRO A CA 1
ATOM 659 C C . PRO A 1 86 ? 15.664 -14.410 2.859 1.00 93.50 86 PRO A C 1
ATOM 661 O O . PRO A 1 86 ? 15.200 -14.014 3.925 1.00 93.50 86 PRO A O 1
ATOM 664 N N . THR A 1 87 ? 16.775 -13.888 2.334 1.00 91.19 87 THR A N 1
ATOM 665 C CA . THR A 1 87 ? 17.617 -12.896 3.011 1.00 91.19 87 THR A CA 1
ATOM 666 C C . THR A 1 87 ? 17.997 -11.757 2.058 1.00 91.19 87 THR A C 1
ATOM 668 O O . THR A 1 87 ? 18.014 -11.945 0.838 1.00 91.19 87 THR A O 1
ATOM 671 N N . PRO A 1 88 ? 18.389 -10.578 2.575 1.00 90.12 88 PRO A N 1
ATOM 672 C CA . PRO A 1 88 ? 18.934 -9.503 1.741 1.00 90.12 88 PRO A CA 1
ATOM 673 C C . PRO A 1 88 ? 20.209 -9.891 0.970 1.00 90.12 88 PRO A C 1
ATOM 675 O O . PRO A 1 88 ? 20.533 -9.266 -0.041 1.00 90.12 88 PRO A O 1
ATOM 678 N N . ALA A 1 89 ? 20.949 -10.905 1.434 1.00 89.94 89 ALA A N 1
ATOM 679 C CA . ALA A 1 89 ? 22.179 -11.368 0.794 1.00 89.94 89 ALA A CA 1
ATOM 680 C C . ALA A 1 89 ? 21.932 -12.110 -0.530 1.00 89.94 89 ALA A C 1
ATOM 682 O O . ALA A 1 89 ? 22.850 -12.177 -1.346 1.00 89.94 89 ALA A O 1
ATOM 683 N N . GLU A 1 90 ? 20.707 -12.582 -0.770 1.00 92.06 90 GLU A N 1
ATOM 684 C CA . GLU A 1 90 ? 20.290 -13.213 -2.031 1.00 92.06 90 GLU A CA 1
ATOM 685 C C . GLU A 1 90 ? 19.806 -12.189 -3.074 1.00 92.06 90 GLU A C 1
ATOM 687 O O . GLU A 1 90 ? 19.658 -12.510 -4.249 1.00 92.06 90 GLU A O 1
ATOM 692 N N . MET A 1 91 ? 19.581 -10.928 -2.681 1.00 93.31 91 MET A N 1
ATOM 693 C CA . MET A 1 91 ? 19.100 -9.902 -3.611 1.00 93.31 91 MET A CA 1
ATOM 694 C C . MET A 1 91 ? 20.180 -9.526 -4.626 1.00 93.31 91 MET A C 1
ATOM 696 O O . MET A 1 91 ? 21.296 -9.188 -4.208 1.00 93.31 91 MET A O 1
ATOM 700 N N . PRO A 1 92 ? 19.872 -9.460 -5.929 1.00 93.62 92 PRO A N 1
ATOM 701 C CA . PRO A 1 92 ? 20.823 -8.977 -6.918 1.00 93.62 92 PRO A CA 1
ATOM 702 C C . PRO A 1 92 ? 21.166 -7.492 -6.669 1.00 93.62 92 PRO A C 1
ATOM 704 O O . PRO A 1 92 ? 20.400 -6.776 -6.010 1.00 93.62 92 PRO A O 1
ATOM 707 N N . PRO A 1 93 ? 22.331 -7.001 -7.137 1.00 91.50 93 PRO A N 1
ATOM 708 C CA . PRO A 1 93 ? 22.857 -5.691 -6.741 1.00 91.50 93 PRO A CA 1
ATOM 709 C C . PRO A 1 93 ? 21.921 -4.506 -7.016 1.00 91.50 93 PRO A C 1
ATOM 711 O O . PRO A 1 93 ? 21.860 -3.569 -6.212 1.00 91.50 93 PRO A O 1
ATOM 714 N N . GLY A 1 94 ? 21.184 -4.532 -8.129 1.00 91.69 94 GLY A N 1
ATOM 715 C CA . GLY A 1 94 ? 20.248 -3.480 -8.504 1.00 91.69 94 GLY A CA 1
ATOM 716 C C . GLY A 1 94 ? 19.018 -3.429 -7.602 1.00 91.69 94 GLY A C 1
ATOM 717 O O . GLY A 1 94 ? 18.534 -2.335 -7.315 1.00 91.69 94 GLY A O 1
ATOM 718 N N . ILE A 1 95 ? 18.540 -4.563 -7.094 1.00 94.44 95 ILE A N 1
ATOM 719 C CA . ILE A 1 95 ? 17.468 -4.595 -6.086 1.00 94.44 95 ILE A CA 1
ATOM 720 C C . ILE A 1 95 ? 18.027 -4.252 -4.703 1.00 94.44 95 ILE A C 1
ATOM 722 O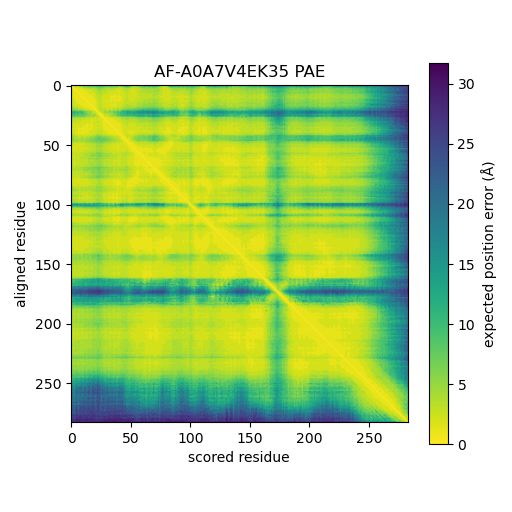 O . ILE A 1 95 ? 17.486 -3.388 -4.014 1.00 94.44 95 ILE A O 1
ATOM 726 N N . ARG A 1 96 ? 19.153 -4.857 -4.308 1.00 92.56 96 ARG A N 1
ATOM 727 C CA . ARG A 1 96 ? 19.746 -4.702 -2.970 1.00 92.56 96 ARG A CA 1
ATOM 728 C C . ARG A 1 96 ? 20.007 -3.245 -2.597 1.00 92.56 96 ARG A C 1
ATOM 730 O O . ARG A 1 96 ? 19.752 -2.845 -1.469 1.00 92.56 96 ARG A O 1
ATOM 737 N N . ARG A 1 97 ? 20.478 -2.425 -3.538 1.00 90.69 97 ARG A N 1
ATOM 738 C CA . ARG A 1 97 ? 20.775 -1.002 -3.284 1.00 90.69 97 ARG A CA 1
ATOM 739 C C . ARG A 1 97 ? 19.547 -0.136 -2.980 1.00 90.69 97 ARG A C 1
ATOM 741 O O . ARG A 1 97 ? 19.704 0.976 -2.472 1.00 90.69 97 ARG A O 1
ATOM 748 N N . LEU A 1 98 ? 18.346 -0.605 -3.325 1.00 91.19 98 LEU A N 1
ATOM 749 C CA . LEU A 1 98 ? 17.099 0.078 -2.977 1.00 91.19 98 LEU A CA 1
ATOM 750 C C . LEU A 1 98 ? 16.784 -0.071 -1.484 1.00 91.19 98 LEU A C 1
ATOM 752 O O . LEU A 1 98 ? 16.154 0.805 -0.893 1.00 91.19 98 LEU A O 1
ATOM 756 N N . PHE A 1 99 ? 17.269 -1.143 -0.857 1.00 89.94 99 PHE A N 1
ATOM 757 C CA . PHE A 1 99 ? 17.149 -1.357 0.575 1.00 89.94 99 PHE A CA 1
ATOM 758 C C . PHE A 1 99 ? 18.206 -0.527 1.309 1.00 89.94 99 PHE A C 1
ATOM 760 O O . PHE A 1 99 ? 19.398 -0.832 1.300 1.00 89.94 99 PHE A O 1
ATOM 767 N N . ARG A 1 100 ? 17.762 0.551 1.961 1.00 75.81 100 ARG A N 1
ATOM 768 C CA . ARG A 1 100 ? 18.582 1.345 2.887 1.00 75.81 100 ARG A CA 1
ATOM 769 C C . ARG A 1 100 ? 18.102 1.114 4.319 1.00 75.81 100 ARG A C 1
ATOM 771 O O . ARG A 1 100 ? 16.897 1.114 4.578 1.00 75.81 100 ARG A O 1
ATOM 778 N N . GLY A 1 101 ? 19.045 0.952 5.248 1.00 72.19 101 GLY A N 1
ATOM 779 C CA . GLY A 1 101 ? 18.743 0.714 6.663 1.00 72.19 101 GLY A CA 1
ATOM 780 C C . GLY A 1 101 ? 18.013 -0.613 6.895 1.00 72.19 101 GLY A C 1
ATOM 781 O O . GLY A 1 101 ? 18.376 -1.630 6.317 1.00 72.19 101 GLY A O 1
ATOM 782 N N . GLU A 1 102 ? 16.976 -0.592 7.733 1.00 70.06 102 GLU A N 1
ATOM 783 C CA . GLU A 1 102 ? 16.221 -1.781 8.171 1.00 70.06 102 GLU A CA 1
ATOM 784 C C . GLU A 1 102 ? 14.927 -2.023 7.364 1.00 70.06 102 GLU A C 1
ATOM 786 O O . GLU A 1 102 ? 13.975 -2.632 7.852 1.00 70.06 102 GLU A O 1
ATOM 791 N N . THR A 1 103 ? 14.860 -1.528 6.125 1.00 84.06 103 THR A N 1
ATOM 792 C CA . THR A 1 103 ? 13.667 -1.665 5.274 1.00 84.06 103 THR A CA 1
ATOM 793 C C . THR A 1 103 ? 13.414 -3.138 4.916 1.00 84.06 103 THR A C 1
ATOM 795 O O . THR A 1 103 ? 14.333 -3.875 4.556 1.00 84.06 103 THR A O 1
ATOM 798 N N . ALA A 1 104 ? 12.163 -3.589 5.039 1.00 88.00 104 ALA A N 1
ATOM 799 C CA . ALA A 1 104 ? 11.775 -4.986 4.821 1.00 88.00 104 ALA A CA 1
ATOM 800 C C . ALA A 1 104 ? 11.193 -5.255 3.426 1.00 88.00 104 ALA A C 1
ATOM 802 O O . ALA A 1 104 ? 11.304 -6.369 2.916 1.00 88.00 104 ALA A O 1
ATOM 803 N N . GLY A 1 105 ? 10.605 -4.227 2.813 1.00 93.56 105 GLY A N 1
ATOM 804 C CA . GLY A 1 105 ? 9.965 -4.282 1.509 1.00 93.56 105 GLY A CA 1
ATOM 805 C C . GLY A 1 105 ? 10.053 -2.943 0.793 1.00 93.56 105 GLY A C 1
ATOM 806 O O . GLY A 1 105 ? 10.258 -1.907 1.426 1.00 93.56 105 GLY A O 1
ATOM 807 N N . ILE A 1 106 ? 9.969 -2.988 -0.530 1.00 94.56 106 ILE A N 1
ATOM 808 C CA . ILE A 1 106 ? 10.032 -1.816 -1.399 1.00 94.56 106 ILE A CA 1
ATOM 809 C C . ILE A 1 106 ? 9.150 -2.011 -2.623 1.00 94.56 106 ILE A C 1
ATOM 811 O O . ILE A 1 106 ? 9.076 -3.103 -3.186 1.00 94.56 106 ILE A O 1
ATOM 815 N N . THR A 1 107 ? 8.604 -0.898 -3.105 1.00 95.94 107 THR A N 1
ATOM 816 C CA . THR A 1 107 ? 7.944 -0.792 -4.402 1.00 95.94 107 THR A CA 1
ATOM 817 C C . THR A 1 107 ? 8.726 0.161 -5.304 1.00 95.94 107 THR A C 1
ATOM 819 O O . THR A 1 107 ? 8.873 1.349 -5.024 1.00 95.94 107 THR A O 1
ATOM 822 N N . PHE A 1 108 ? 9.214 -0.359 -6.425 1.00 94.38 108 PHE A N 1
ATOM 823 C CA . PHE A 1 108 ? 10.011 0.334 -7.427 1.00 94.38 108 PHE A CA 1
ATOM 824 C C . PHE A 1 108 ? 9.228 0.526 -8.731 1.00 94.38 108 PHE A C 1
ATOM 826 O O . PHE A 1 108 ? 8.442 -0.335 -9.136 1.00 94.38 108 PHE A O 1
ATOM 833 N N . LEU A 1 109 ? 9.435 1.677 -9.389 1.00 89.44 109 LEU A N 1
ATOM 834 C CA . LEU A 1 109 ? 8.822 2.066 -10.672 1.00 89.44 109 LEU A CA 1
ATOM 835 C C . LEU A 1 109 ? 7.370 1.587 -10.823 1.00 89.44 109 LEU A C 1
ATOM 837 O O . LEU A 1 109 ? 7.002 0.939 -11.803 1.00 89.44 109 LEU A O 1
ATOM 841 N N . THR A 1 110 ? 6.541 1.915 -9.832 1.00 92.12 110 THR A N 1
ATOM 842 C CA . THR A 1 110 ? 5.093 1.651 -9.747 1.00 92.12 110 THR A CA 1
ATOM 843 C C . THR A 1 110 ? 4.628 0.217 -9.520 1.00 92.12 110 THR A C 1
ATOM 845 O O . THR A 1 110 ? 3.511 0.067 -9.048 1.00 92.12 110 THR A O 1
ATOM 848 N N . ARG A 1 111 ? 5.378 -0.833 -9.872 1.00 95.50 111 ARG A N 1
ATOM 849 C CA . ARG A 1 111 ? 4.825 -2.208 -9.855 1.00 95.50 111 ARG A CA 1
ATOM 850 C C . ARG A 1 111 ? 5.816 -3.330 -9.576 1.00 95.50 111 ARG A C 1
ATOM 852 O O . ARG A 1 111 ? 5.426 -4.491 -9.665 1.00 95.50 111 ARG A O 1
ATOM 859 N N . TYR A 1 112 ? 7.072 -2.996 -9.311 1.00 97.31 112 TYR A N 1
ATOM 860 C CA . TYR A 1 112 ? 8.127 -3.968 -9.058 1.00 97.31 112 TYR A CA 1
ATOM 861 C C . TYR A 1 112 ? 8.403 -3.992 -7.564 1.00 97.31 112 TYR A C 1
ATOM 863 O O . TYR A 1 112 ? 8.860 -3.002 -7.006 1.00 97.31 112 TYR A O 1
ATOM 871 N N . ILE A 1 113 ? 8.056 -5.089 -6.911 1.00 98.06 113 ILE A N 1
ATOM 872 C CA . ILE A 1 113 ? 8.104 -5.238 -5.463 1.00 98.06 113 ILE A CA 1
ATOM 873 C C . ILE A 1 113 ? 9.217 -6.209 -5.110 1.00 98.06 113 ILE A C 1
ATOM 875 O O . ILE A 1 113 ? 9.301 -7.286 -5.698 1.00 98.06 113 ILE A O 1
ATOM 879 N N . ALA A 1 114 ? 10.037 -5.850 -4.128 1.00 97.50 114 ALA A N 1
ATOM 880 C CA . ALA A 1 114 ? 10.946 -6.786 -3.478 1.00 97.50 114 ALA A CA 1
ATOM 881 C C . ALA A 1 114 ? 10.695 -6.786 -1.972 1.00 97.50 114 ALA A C 1
ATOM 883 O O . ALA A 1 114 ? 10.559 -5.718 -1.375 1.00 97.50 114 ALA A O 1
ATOM 884 N N . ILE A 1 115 ? 10.685 -7.968 -1.359 1.00 96.88 115 ILE A N 1
ATOM 885 C CA . ILE A 1 115 ? 10.619 -8.147 0.099 1.00 96.88 115 ILE A CA 1
ATOM 886 C C . ILE A 1 115 ? 11.613 -9.223 0.548 1.00 96.88 115 ILE A C 1
ATOM 888 O O . ILE A 1 115 ? 12.056 -10.030 -0.269 1.00 96.88 115 ILE A O 1
ATOM 892 N N . TRP A 1 116 ? 11.936 -9.270 1.843 1.00 94.56 116 TRP A N 1
ATOM 893 C CA . TRP A 1 116 ? 12.673 -10.399 2.425 1.00 94.56 116 TRP A CA 1
ATOM 894 C C . TRP A 1 116 ? 12.048 -10.943 3.711 1.00 94.56 116 TRP A C 1
ATOM 896 O O . TRP A 1 116 ? 11.470 -10.192 4.503 1.00 94.56 116 TRP A O 1
ATOM 906 N N . THR A 1 117 ? 12.174 -12.252 3.937 1.00 93.31 117 THR A N 1
ATOM 907 C CA . THR A 1 117 ? 11.347 -12.980 4.918 1.00 93.31 117 THR A CA 1
ATOM 908 C C . THR A 1 117 ? 12.090 -13.466 6.161 1.00 93.31 117 THR A C 1
ATOM 910 O O . THR A 1 117 ? 11.439 -13.758 7.162 1.00 93.31 117 THR A O 1
ATOM 913 N N . GLU A 1 118 ? 13.428 -13.498 6.169 1.00 89.94 118 GLU A N 1
ATOM 914 C CA . GLU A 1 118 ? 14.205 -14.029 7.298 1.00 89.94 118 GLU A CA 1
ATOM 915 C C . GLU A 1 118 ? 13.765 -13.468 8.664 1.00 89.94 118 GLU A C 1
ATOM 917 O O . GLU A 1 118 ? 13.732 -12.258 8.935 1.00 89.94 118 GLU A O 1
ATOM 922 N N . GLY A 1 119 ? 13.415 -14.403 9.551 1.00 85.25 119 GLY A N 1
ATOM 923 C CA . GLY A 1 119 ? 13.004 -14.139 10.922 1.00 85.25 119 GLY A CA 1
ATOM 924 C C . GLY A 1 119 ? 11.647 -13.445 11.073 1.00 85.25 119 GLY A C 1
ATOM 925 O O . GLY A 1 119 ? 11.367 -12.973 12.178 1.00 85.25 119 GLY A O 1
ATOM 926 N N . ARG A 1 120 ? 10.839 -13.328 10.015 1.00 89.12 120 ARG A N 1
ATOM 927 C CA . ARG A 1 120 ? 9.459 -12.817 10.064 1.00 89.12 120 ARG A CA 1
ATOM 928 C C . ARG A 1 120 ? 8.473 -13.972 10.150 1.00 89.12 120 ARG A C 1
ATOM 930 O O . ARG A 1 120 ? 8.763 -15.071 9.695 1.00 89.12 120 ARG A O 1
ATOM 937 N N . SER A 1 121 ? 7.318 -13.726 10.760 1.00 89.31 121 SER A N 1
ATOM 938 C CA . SER A 1 121 ? 6.211 -14.681 10.685 1.00 89.31 121 SER A CA 1
ATOM 939 C C . SER A 1 121 ? 5.538 -14.621 9.311 1.00 89.31 121 SER A C 1
ATOM 941 O O . SER A 1 121 ? 5.662 -13.623 8.593 1.00 89.31 121 SER A O 1
ATOM 943 N N . ASP A 1 122 ? 4.764 -15.653 8.979 1.00 90.50 122 ASP A N 1
ATOM 944 C CA . ASP A 1 122 ? 3.922 -15.660 7.776 1.00 90.50 122 ASP A CA 1
ATOM 945 C C . ASP A 1 122 ? 2.947 -14.476 7.773 1.00 90.50 122 ASP A C 1
ATOM 947 O O . ASP A 1 122 ? 2.727 -13.849 6.743 1.00 90.50 122 ASP A O 1
ATOM 951 N N . GLU A 1 123 ? 2.420 -14.112 8.948 1.00 90.38 123 GLU A N 1
ATOM 952 C CA . GLU A 1 123 ? 1.538 -12.953 9.105 1.00 90.38 123 GLU A CA 1
ATOM 953 C C . GLU A 1 123 ? 2.266 -11.627 8.833 1.00 90.38 123 GLU A C 1
ATOM 955 O O . GLU A 1 123 ? 1.761 -10.798 8.083 1.00 90.38 123 GLU A O 1
ATOM 960 N N . GLU A 1 124 ? 3.466 -11.419 9.394 1.00 90.88 124 GLU A N 1
ATOM 961 C CA . GLU A 1 124 ? 4.257 -10.207 9.119 1.00 90.88 124 GLU A CA 1
ATOM 962 C C . GLU A 1 124 ? 4.644 -10.126 7.636 1.00 90.88 124 GLU A C 1
ATOM 964 O O . GLU A 1 124 ? 4.632 -9.045 7.050 1.00 90.88 124 GLU A O 1
ATOM 969 N N . THR A 1 125 ? 4.950 -11.269 7.018 1.00 92.88 125 THR A N 1
ATOM 970 C CA . THR A 1 125 ? 5.289 -11.360 5.593 1.00 92.88 125 THR A CA 1
ATOM 971 C C . THR A 1 125 ? 4.087 -11.041 4.706 1.00 92.88 125 THR A C 1
ATOM 973 O O . THR A 1 125 ? 4.221 -10.270 3.756 1.00 92.88 125 THR A O 1
ATOM 976 N N . ALA A 1 126 ? 2.909 -11.581 5.028 1.00 94.56 126 ALA A N 1
ATOM 977 C CA . ALA A 1 126 ? 1.673 -11.304 4.304 1.00 94.56 126 ALA A CA 1
ATOM 978 C C . ALA A 1 126 ? 1.266 -9.826 4.414 1.00 94.56 126 ALA A C 1
ATOM 980 O O . ALA A 1 126 ? 0.952 -9.201 3.401 1.00 94.56 126 ALA A O 1
ATOM 981 N N . ASP A 1 127 ? 1.341 -9.239 5.612 1.00 94.19 127 ASP A N 1
ATOM 982 C CA . ASP A 1 127 ? 1.030 -7.822 5.830 1.00 94.19 127 ASP A CA 1
ATOM 983 C C . ASP A 1 127 ? 2.018 -6.903 5.094 1.00 94.19 127 ASP A C 1
ATOM 985 O O . ASP A 1 127 ? 1.615 -5.895 4.507 1.00 94.19 127 ASP A O 1
ATOM 989 N N . LEU A 1 128 ? 3.311 -7.251 5.099 1.00 94.81 128 LEU A N 1
ATOM 990 C CA . LEU A 1 128 ? 4.351 -6.536 4.357 1.00 94.81 128 LEU A CA 1
ATOM 991 C C . LEU A 1 128 ? 4.099 -6.595 2.847 1.00 94.81 128 LEU A C 1
ATOM 993 O O . LEU A 1 128 ? 4.156 -5.568 2.174 1.00 94.81 128 LEU A O 1
ATOM 997 N N . LEU A 1 129 ? 3.791 -7.778 2.314 1.00 97.44 129 LEU A N 1
ATOM 998 C CA . LEU A 1 129 ? 3.472 -7.936 0.900 1.00 97.44 129 LEU A CA 1
ATOM 999 C C . LEU A 1 129 ? 2.221 -7.134 0.521 1.00 97.44 129 LEU A C 1
ATOM 1001 O O . LEU A 1 129 ? 2.241 -6.410 -0.473 1.00 97.44 129 LEU A O 1
ATOM 1005 N N . SER A 1 130 ? 1.160 -7.205 1.328 1.00 98.06 130 SER A N 1
ATOM 1006 C CA . SER A 1 130 ? -0.073 -6.449 1.090 1.00 98.06 130 SER A CA 1
ATOM 1007 C C . SER A 1 130 ? 0.163 -4.932 1.143 1.00 98.06 130 SER A C 1
ATOM 1009 O O . SER A 1 130 ? -0.400 -4.180 0.345 1.00 98.06 130 SER A O 1
ATOM 1011 N N . HIS A 1 131 ? 1.056 -4.466 2.026 1.00 97.31 131 HIS A N 1
ATOM 1012 C CA . HIS A 1 131 ? 1.489 -3.064 2.092 1.00 97.31 131 HIS A CA 1
ATOM 1013 C C . HIS A 1 131 ? 2.176 -2.611 0.798 1.00 97.31 131 HIS A C 1
ATOM 1015 O O . HIS A 1 131 ? 1.790 -1.591 0.225 1.00 97.31 131 HIS A O 1
ATOM 1021 N N . GLU A 1 132 ? 3.136 -3.383 0.288 1.00 97.94 132 GLU A N 1
ATOM 1022 C CA . GLU A 1 132 ? 3.801 -3.059 -0.981 1.00 97.94 132 GLU A CA 1
ATOM 1023 C C . GLU A 1 132 ? 2.855 -3.180 -2.187 1.00 97.94 132 GLU A C 1
ATOM 1025 O O . GLU A 1 132 ? 2.904 -2.373 -3.115 1.00 97.94 132 GLU A O 1
ATOM 1030 N N . LEU A 1 133 ? 1.916 -4.130 -2.173 1.00 98.56 133 LEU A N 1
ATOM 1031 C CA . LEU A 1 133 ? 0.891 -4.239 -3.214 1.00 98.56 133 LEU A CA 1
ATOM 1032 C C . LEU A 1 133 ? -0.053 -3.029 -3.228 1.00 98.56 133 LEU A C 1
ATOM 1034 O O . LEU A 1 133 ? -0.456 -2.593 -4.311 1.00 98.56 133 LEU A O 1
ATOM 1038 N N . ALA A 1 134 ? -0.364 -2.449 -2.064 1.00 98.19 134 ALA A N 1
ATOM 1039 C CA . ALA A 1 134 ? -1.113 -1.198 -1.976 1.00 98.19 134 ALA A CA 1
ATOM 1040 C C . ALA A 1 134 ? -0.360 -0.057 -2.677 1.00 98.19 134 ALA A C 1
ATOM 1042 O O . ALA A 1 134 ? -0.935 0.630 -3.529 1.00 98.19 134 ALA A O 1
ATOM 1043 N N . HIS A 1 135 ? 0.937 0.095 -2.382 1.00 97.69 135 HIS A N 1
ATOM 1044 C CA . HIS A 1 135 ? 1.804 1.062 -3.061 1.00 97.69 135 HIS A CA 1
ATOM 1045 C C . HIS A 1 135 ? 1.820 0.823 -4.565 1.00 97.69 135 HIS A C 1
ATOM 1047 O O . HIS A 1 135 ? 1.572 1.750 -5.336 1.00 97.69 135 HIS A O 1
ATOM 1053 N N . ALA A 1 136 ? 2.029 -0.416 -5.004 1.00 98.12 136 ALA A N 1
ATOM 1054 C CA . ALA A 1 136 ? 2.091 -0.736 -6.422 1.00 98.12 136 ALA A CA 1
ATOM 1055 C C . ALA A 1 136 ? 0.787 -0.406 -7.166 1.00 98.12 136 ALA A C 1
ATOM 1057 O O . ALA A 1 136 ? 0.802 0.156 -8.266 1.00 98.12 136 ALA A O 1
ATOM 1058 N N . TYR A 1 137 ? -0.361 -0.701 -6.556 1.00 98.31 137 TYR A N 1
ATOM 1059 C CA . TYR A 1 137 ? -1.662 -0.376 -7.132 1.00 98.31 137 TYR A CA 1
ATOM 1060 C C . TYR A 1 137 ? -1.833 1.142 -7.280 1.00 98.31 137 TYR A C 1
ATOM 1062 O O . TYR A 1 137 ? -2.156 1.632 -8.364 1.00 98.31 137 TYR A O 1
ATOM 1070 N N . VAL A 1 138 ? -1.582 1.898 -6.206 1.00 97.50 138 VAL A N 1
ATOM 1071 C CA . VAL A 1 138 ? -1.762 3.357 -6.174 1.00 97.50 138 VAL A CA 1
ATOM 1072 C C . VAL A 1 138 ? -0.778 4.058 -7.111 1.00 97.50 138 VAL A C 1
ATOM 1074 O O . VAL A 1 138 ? -1.186 4.876 -7.939 1.00 97.50 138 VAL A O 1
ATOM 1077 N N . LEU A 1 139 ? 0.505 3.707 -7.054 1.00 96.94 139 LEU A N 1
ATOM 1078 C CA . LEU A 1 139 ? 1.539 4.287 -7.911 1.00 96.94 139 LEU A CA 1
ATOM 1079 C C . LEU A 1 139 ? 1.287 3.980 -9.390 1.00 96.94 139 LEU A C 1
ATOM 1081 O O . LEU A 1 139 ? 1.505 4.844 -10.238 1.00 96.94 139 LEU A O 1
ATOM 1085 N N . SER A 1 140 ? 0.765 2.794 -9.714 1.00 96.81 140 SER A N 1
ATOM 1086 C CA . SER A 1 140 ? 0.392 2.452 -11.091 1.00 96.81 140 SER A CA 1
ATOM 1087 C C . SER A 1 140 ? -0.781 3.282 -11.628 1.00 96.81 140 SER A C 1
ATOM 1089 O O . SER A 1 140 ? -0.879 3.458 -12.842 1.00 96.81 140 SER A O 1
ATOM 1091 N N . LEU A 1 141 ? -1.660 3.803 -10.762 1.00 96.19 141 LEU A N 1
ATOM 1092 C CA . LEU A 1 141 ? -2.721 4.738 -11.158 1.00 96.19 141 LEU A CA 1
ATOM 1093 C C . LEU A 1 141 ? -2.219 6.174 -11.307 1.00 96.19 141 LEU A C 1
ATOM 1095 O O . LEU A 1 141 ? -2.676 6.892 -12.195 1.00 96.19 141 LEU A O 1
ATOM 1099 N N . LEU A 1 142 ? -1.302 6.595 -10.438 1.00 94.75 142 LEU A N 1
ATOM 1100 C CA . LEU A 1 142 ? -0.785 7.964 -10.424 1.00 94.75 142 LEU A CA 1
ATOM 1101 C C . LEU A 1 142 ? 0.282 8.203 -11.500 1.00 94.75 142 LEU A C 1
ATOM 1103 O O . LEU A 1 142 ? 0.406 9.320 -12.005 1.00 94.75 142 LEU A O 1
ATOM 1107 N N . GLY A 1 143 ? 1.055 7.174 -11.857 1.00 91.44 143 GLY A N 1
ATOM 1108 C CA . GLY A 1 143 ? 2.159 7.287 -12.805 1.00 91.44 143 GLY A CA 1
ATOM 1109 C C . GLY A 1 143 ? 3.164 8.360 -12.377 1.00 91.44 143 GLY A C 1
ATOM 1110 O O . GLY A 1 143 ? 3.606 8.395 -11.230 1.00 91.44 143 GLY A O 1
ATOM 1111 N N . LEU A 1 144 ? 3.498 9.269 -13.297 1.00 87.69 144 LEU A N 1
ATOM 1112 C CA . LEU A 1 144 ? 4.457 10.357 -13.057 1.00 87.69 144 LEU A CA 1
ATOM 1113 C C . LEU A 1 144 ? 3.981 11.388 -12.020 1.00 87.69 144 LEU A C 1
ATOM 1115 O O . LEU A 1 144 ? 4.786 12.169 -11.525 1.00 87.69 144 LEU A O 1
ATOM 1119 N N . GLU A 1 145 ? 2.693 11.392 -11.669 1.00 91.19 145 GLU A N 1
ATOM 1120 C CA . GLU A 1 145 ? 2.115 12.320 -10.691 1.00 91.19 145 GLU A CA 1
ATOM 1121 C C . GLU A 1 145 ? 2.089 11.754 -9.262 1.00 91.19 145 GLU A C 1
ATOM 1123 O O . GLU A 1 145 ? 1.473 12.341 -8.372 1.00 91.19 145 GLU A O 1
ATOM 1128 N N . ALA A 1 146 ? 2.763 10.626 -9.012 1.00 89.12 146 ALA A N 1
ATOM 1129 C CA . ALA A 1 146 ? 2.846 10.010 -7.687 1.00 89.12 146 ALA A CA 1
ATOM 1130 C C . ALA A 1 146 ? 3.362 10.969 -6.597 1.00 89.12 146 ALA A C 1
ATOM 1132 O O . ALA A 1 146 ? 2.912 10.910 -5.451 1.00 89.12 146 ALA A O 1
ATOM 1133 N N . ASN A 1 147 ? 4.257 11.889 -6.964 1.00 90.12 147 ASN A N 1
ATOM 1134 C CA . ASN A 1 147 ? 4.838 12.897 -6.075 1.00 90.12 147 ASN A CA 1
ATOM 1135 C C . ASN A 1 147 ? 3.857 14.001 -5.638 1.00 90.12 147 ASN A C 1
ATOM 1137 O O . ASN A 1 147 ? 4.187 14.783 -4.749 1.00 90.12 147 ASN A O 1
ATOM 1141 N N . ARG A 1 148 ? 2.665 14.089 -6.243 1.00 93.19 148 ARG A N 1
ATOM 1142 C CA . ARG A 1 148 ? 1.637 15.065 -5.847 1.00 93.19 148 ARG A CA 1
ATOM 1143 C C . ARG A 1 148 ? 0.949 14.693 -4.541 1.00 93.19 148 ARG A C 1
ATOM 1145 O O . ARG A 1 148 ? 0.418 15.569 -3.863 1.00 93.19 148 ARG A O 1
ATOM 1152 N N . LEU A 1 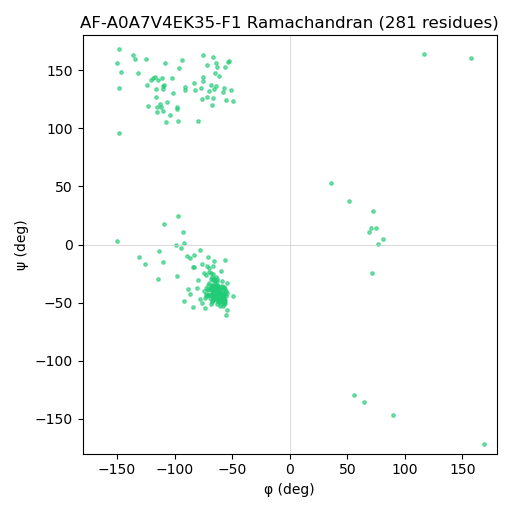149 ? 0.952 13.408 -4.190 1.00 96.62 149 LEU A N 1
ATOM 1153 C CA . LEU A 1 149 ? 0.428 12.948 -2.914 1.00 96.62 149 LEU A CA 1
ATOM 1154 C C . LEU A 1 149 ? 1.540 12.922 -1.860 1.00 96.62 149 LEU A C 1
ATOM 1156 O O . LEU A 1 149 ? 2.646 12.453 -2.138 1.00 96.62 149 LEU A O 1
ATOM 1160 N N . PRO A 1 150 ? 1.264 13.415 -0.643 1.00 96.31 150 PRO A N 1
ATOM 1161 C CA . PRO A 1 150 ? 2.255 13.470 0.417 1.00 96.31 150 PRO A CA 1
ATOM 1162 C C . PRO A 1 150 ? 2.557 12.072 0.966 1.00 96.31 150 PRO A C 1
ATOM 1164 O O . PRO A 1 150 ? 1.705 11.183 0.966 1.00 96.31 150 PRO A O 1
ATOM 1167 N N . GLN A 1 151 ? 3.757 11.895 1.518 1.00 94.12 151 GLN A N 1
ATOM 1168 C CA . GLN A 1 151 ? 4.202 10.612 2.072 1.00 94.12 151 GLN A CA 1
ATOM 1169 C C . GLN A 1 151 ? 3.254 10.056 3.147 1.00 94.12 151 GLN A C 1
ATOM 1171 O O . GLN A 1 151 ? 2.985 8.858 3.161 1.00 94.12 151 GLN A O 1
ATOM 1176 N N . TRP A 1 152 ? 2.685 10.923 3.998 1.00 95.88 152 TRP A N 1
ATOM 1177 C CA . TRP A 1 152 ? 1.726 10.503 5.026 1.00 95.88 152 TRP A CA 1
ATOM 1178 C C . TRP A 1 152 ? 0.499 9.801 4.438 1.00 95.88 152 TRP A C 1
ATOM 1180 O O . TRP A 1 152 ? -0.076 8.925 5.083 1.00 95.88 152 TRP A O 1
ATOM 1190 N N . PHE A 1 153 ? 0.096 10.187 3.223 1.00 97.75 153 PHE A N 1
ATOM 1191 C CA . PHE A 1 153 ? -1.023 9.574 2.526 1.00 97.75 153 PHE A CA 1
ATOM 1192 C C . PHE A 1 153 ? -0.618 8.222 1.946 1.00 97.75 153 PHE A C 1
ATOM 1194 O O . PHE A 1 153 ? -1.311 7.241 2.200 1.00 97.75 153 PHE A O 1
ATOM 1201 N N . HIS A 1 154 ? 0.501 8.158 1.214 1.00 96.19 154 HIS A N 1
ATOM 1202 C CA . HIS A 1 154 ? 0.999 6.907 0.627 1.00 96.19 154 HIS A CA 1
ATOM 1203 C C . HIS A 1 154 ? 1.158 5.828 1.697 1.00 96.19 154 HIS A C 1
ATOM 1205 O O . HIS A 1 154 ? 0.514 4.787 1.640 1.00 96.19 154 HIS A O 1
ATOM 1211 N N . GLU A 1 155 ? 1.929 6.115 2.740 1.00 94.69 155 GLU A N 1
ATOM 1212 C CA . GLU A 1 155 ? 2.221 5.137 3.788 1.00 94.69 155 GLU A CA 1
ATOM 1213 C C . GLU A 1 155 ? 1.022 4.910 4.711 1.00 94.69 155 GLU A C 1
ATOM 1215 O O . GLU A 1 155 ? 0.719 3.779 5.078 1.00 94.69 155 GLU A O 1
ATOM 1220 N N . GLY A 1 156 ? 0.288 5.967 5.073 1.00 96.31 156 GLY A N 1
ATOM 1221 C CA . GLY A 1 156 ? -0.891 5.840 5.927 1.00 96.31 156 GLY A CA 1
ATOM 1222 C C . GLY A 1 156 ? -2.004 5.011 5.288 1.00 96.31 156 GLY A C 1
ATOM 1223 O O . GLY A 1 156 ? -2.608 4.181 5.971 1.00 96.31 156 GLY A O 1
ATOM 1224 N N . SER A 1 157 ? -2.248 5.198 3.987 1.00 97.31 157 SER A N 1
ATOM 1225 C CA . SER A 1 157 ? -3.237 4.413 3.247 1.00 97.31 157 SER A CA 1
ATOM 1226 C C . SER A 1 157 ? -2.777 2.970 3.057 1.00 97.31 157 SER A C 1
ATOM 1228 O O . SER A 1 157 ? -3.569 2.073 3.332 1.00 97.31 157 SER A O 1
ATOM 1230 N N . ALA A 1 158 ? -1.509 2.725 2.707 1.00 97.00 158 ALA A N 1
ATOM 1231 C CA . ALA A 1 158 ? -0.959 1.373 2.605 1.00 97.00 158 ALA A CA 1
ATOM 1232 C C . ALA A 1 158 ? -1.087 0.604 3.932 1.00 97.00 158 ALA A C 1
ATOM 1234 O O . ALA A 1 158 ? -1.643 -0.492 3.951 1.00 97.00 158 ALA A O 1
ATOM 1235 N N . LEU A 1 159 ? -0.721 1.227 5.060 1.00 95.00 159 LEU A N 1
ATOM 1236 C CA . LEU A 1 159 ? -0.865 0.645 6.403 1.00 95.00 159 LEU A CA 1
ATOM 1237 C C . LEU A 1 159 ? -2.317 0.372 6.803 1.00 95.00 159 LEU A C 1
ATOM 1239 O O . LEU A 1 159 ? -2.587 -0.557 7.566 1.00 95.00 159 LEU A O 1
ATOM 1243 N N . TYR A 1 160 ? -3.243 1.225 6.365 1.00 96.12 160 TYR A N 1
ATOM 1244 C CA . TYR A 1 160 ? -4.667 1.051 6.626 1.00 96.12 160 TYR A CA 1
ATOM 1245 C C . TYR A 1 160 ? -5.256 -0.086 5.795 1.00 96.12 160 TYR A C 1
ATOM 1247 O O . TYR A 1 160 ? -6.036 -0.876 6.325 1.00 96.12 160 TYR A O 1
ATOM 1255 N N . LEU A 1 161 ? -4.886 -0.164 4.516 1.00 96.56 161 LEU A N 1
ATOM 1256 C CA . LEU A 1 161 ? -5.403 -1.129 3.549 1.00 96.56 161 LEU A CA 1
ATOM 1257 C C . LEU A 1 161 ? -4.880 -2.541 3.813 1.00 96.56 161 LEU A C 1
ATOM 1259 O O . LEU A 1 161 ? -5.689 -3.469 3.812 1.00 96.56 161 LEU A O 1
ATOM 1263 N N . SER A 1 162 ? -3.583 -2.678 4.108 1.00 93.75 162 SER A N 1
ATOM 1264 C CA . SER A 1 162 ? -2.934 -3.961 4.409 1.00 93.75 162 SER A CA 1
ATOM 1265 C C . SER A 1 162 ? -3.347 -4.553 5.754 1.00 93.75 162 SER A C 1
ATOM 1267 O O . SER A 1 162 ? -3.189 -5.744 5.977 1.00 93.75 162 SER A O 1
ATOM 1269 N N . GLY A 1 163 ? -3.876 -3.736 6.670 1.00 86.44 163 GLY A N 1
ATOM 1270 C CA . GLY A 1 163 ? -4.199 -4.186 8.024 1.00 86.44 163 GLY A CA 1
ATOM 1271 C C . GLY A 1 163 ? -2.973 -4.367 8.921 1.00 86.44 163 GLY A C 1
ATOM 1272 O O . GLY A 1 163 ? -3.106 -4.930 10.008 1.00 86.44 163 GLY A O 1
ATOM 1273 N N . GLY A 1 164 ? -1.809 -3.843 8.512 1.00 79.38 164 GLY A N 1
ATOM 1274 C CA . GLY A 1 164 ? -0.566 -4.025 9.249 1.00 79.38 164 GLY A CA 1
ATOM 1275 C C . GLY A 1 164 ? -0.659 -3.633 10.732 1.00 79.38 164 GLY A C 1
ATOM 1276 O O . GLY A 1 164 ? -1.489 -2.819 11.169 1.00 79.38 164 GLY A O 1
ATOM 1277 N N . LYS A 1 165 ? 0.250 -4.173 11.539 1.00 79.00 165 LYS A N 1
ATOM 1278 C CA . LYS A 1 165 ? 0.259 -4.027 12.998 1.00 79.00 165 LYS A CA 1
ATOM 1279 C C . LYS A 1 165 ? 1.387 -3.120 13.466 1.00 79.00 165 LYS A C 1
ATOM 1281 O O . LYS A 1 165 ? 2.392 -2.918 12.797 1.00 79.00 165 LYS A O 1
ATOM 1286 N N . THR A 1 166 ? 1.210 -2.533 14.649 1.00 71.50 166 THR A N 1
ATOM 1287 C CA . THR A 1 166 ? 2.253 -1.718 15.300 1.00 71.50 166 THR A CA 1
ATOM 1288 C C . THR A 1 166 ? 3.426 -2.556 15.800 1.00 71.50 166 THR A C 1
ATOM 1290 O O . THR A 1 166 ? 4.512 -2.022 16.017 1.00 71.50 166 THR A O 1
ATOM 1293 N N . GLN A 1 167 ? 3.169 -3.840 16.039 1.00 75.62 167 GLN A N 1
ATOM 1294 C CA . GLN A 1 167 ? 4.096 -4.787 16.625 1.00 75.62 167 GLN A CA 1
ATOM 1295 C C . GLN A 1 167 ? 3.815 -6.168 16.040 1.00 75.62 167 GLN A C 1
ATOM 1297 O O . GLN A 1 167 ? 2.655 -6.588 16.007 1.00 75.62 167 GLN A O 1
ATOM 1302 N N . TYR A 1 168 ? 4.880 -6.863 15.658 1.00 73.94 168 TYR A N 1
ATOM 1303 C CA . TYR A 1 168 ? 4.853 -8.288 15.351 1.00 73.94 168 TYR A CA 1
ATOM 1304 C C . TYR A 1 168 ? 5.738 -9.030 16.341 1.00 73.94 168 TYR A C 1
ATOM 1306 O O . TYR A 1 168 ? 6.762 -8.511 16.796 1.00 73.94 168 TYR A O 1
ATOM 1314 N N . ILE A 1 169 ? 5.306 -10.234 16.697 1.00 73.50 169 ILE A N 1
ATOM 1315 C CA . ILE A 1 169 ? 6.049 -11.156 17.545 1.00 73.50 169 ILE A CA 1
ATOM 1316 C C . ILE A 1 169 ? 6.208 -12.435 16.731 1.00 73.50 169 ILE A C 1
ATOM 1318 O O . ILE A 1 169 ? 5.206 -13.032 16.341 1.00 73.50 169 ILE A O 1
ATOM 1322 N N . SER A 1 170 ? 7.447 -12.834 16.458 1.00 74.25 170 SER A N 1
ATOM 1323 C CA . SER A 1 170 ? 7.755 -14.102 15.796 1.00 74.25 170 SER A CA 1
ATOM 1324 C C . SER A 1 170 ? 8.606 -14.982 16.710 1.00 74.25 170 SER A C 1
ATOM 1326 O O . SER A 1 170 ? 9.442 -14.495 17.479 1.00 74.25 170 SER A O 1
ATOM 1328 N N . HIS A 1 171 ? 8.357 -16.289 16.651 1.00 72.38 171 HIS A N 1
ATOM 1329 C CA . HIS A 1 171 ? 9.098 -17.304 17.391 1.00 72.38 171 HIS A CA 1
ATOM 1330 C C . HIS A 1 171 ? 9.998 -18.051 16.409 1.00 72.38 171 HIS A C 1
ATOM 1332 O O . HIS A 1 171 ? 9.509 -18.584 15.419 1.00 72.38 171 HIS A O 1
ATOM 1338 N N . GLN A 1 172 ? 11.303 -18.051 16.664 1.00 69.31 172 GLN A N 1
ATOM 1339 C CA . GLN A 1 172 ? 12.284 -18.774 15.854 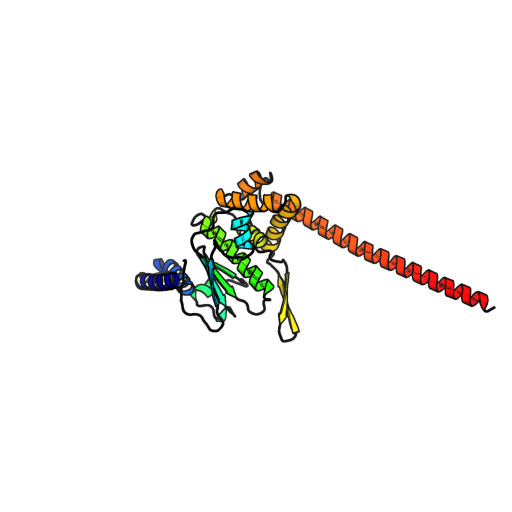1.00 69.31 172 GLN A CA 1
ATOM 1340 C C . GLN A 1 172 ? 12.545 -20.170 16.437 1.00 69.31 172 GLN A C 1
ATOM 1342 O O . GLN A 1 172 ? 12.353 -20.384 17.637 1.00 69.31 172 GLN A O 1
ATOM 1347 N N . ASP A 1 173 ? 13.047 -21.087 15.604 1.00 52.12 173 ASP A N 1
ATOM 1348 C CA . ASP A 1 173 ? 13.191 -22.531 15.882 1.00 52.12 173 ASP A CA 1
ATOM 1349 C C . ASP A 1 173 ? 14.014 -22.893 17.137 1.00 52.12 173 ASP A C 1
ATOM 1351 O O . ASP A 1 173 ? 13.934 -24.013 17.636 1.00 52.12 173 ASP A O 1
ATOM 1355 N N . TYR A 1 174 ? 14.754 -21.939 17.711 1.00 60.62 174 TYR A N 1
ATOM 1356 C CA . TYR A 1 174 ? 15.551 -22.113 18.935 1.00 60.62 174 TYR A CA 1
ATOM 1357 C C . TYR A 1 174 ? 14.983 -21.377 20.165 1.00 60.62 174 TYR A C 1
ATOM 1359 O O . TYR A 1 174 ? 15.694 -21.144 21.140 1.00 60.62 174 TYR A O 1
ATOM 1367 N N . GLY A 1 175 ? 13.706 -20.977 20.140 1.00 57.56 175 GLY A N 1
ATOM 1368 C CA . GLY A 1 175 ? 13.037 -20.301 21.262 1.00 57.56 175 GLY A CA 1
ATOM 1369 C C . GLY A 1 175 ? 13.323 -18.798 21.368 1.00 57.56 175 GLY A C 1
ATOM 1370 O O . GLY A 1 175 ? 12.854 -18.136 22.298 1.00 57.56 175 GLY A O 1
ATOM 1371 N N . HIS A 1 176 ? 14.053 -18.224 20.409 1.00 60.06 176 HIS A N 1
ATOM 1372 C CA . HIS A 1 176 ? 14.246 -16.780 20.328 1.00 60.06 176 HIS A CA 1
ATOM 1373 C C . HIS A 1 176 ? 12.954 -16.096 19.872 1.00 60.06 176 HIS A C 1
ATOM 1375 O O . HIS A 1 176 ? 12.366 -16.448 18.850 1.00 60.06 176 HIS A O 1
ATOM 1381 N N . THR A 1 177 ? 12.510 -15.107 20.648 1.00 72.44 177 THR A N 1
ATOM 1382 C CA . THR A 1 177 ? 11.356 -14.269 20.309 1.00 72.44 177 THR A CA 1
ATOM 1383 C C . THR A 1 177 ? 11.863 -12.973 19.691 1.00 72.44 177 THR A C 1
ATOM 1385 O O . THR A 1 177 ? 12.544 -12.196 20.364 1.00 72.44 177 THR A O 1
ATOM 1388 N N . ARG A 1 178 ? 11.532 -12.725 18.423 1.00 77.88 178 ARG A N 1
ATOM 1389 C CA . ARG A 1 178 ? 11.782 -11.436 17.772 1.00 77.88 178 ARG A CA 1
ATOM 1390 C C . ARG A 1 178 ? 10.561 -10.550 17.963 1.00 77.88 178 ARG A C 1
ATOM 1392 O O . ARG A 1 178 ? 9.433 -10.966 17.716 1.00 77.88 178 ARG A O 1
ATOM 1399 N N . VAL A 1 179 ? 10.807 -9.308 18.370 1.00 72.38 179 VAL A N 1
ATOM 1400 C CA . VAL A 1 179 ? 9.784 -8.264 18.434 1.00 72.38 179 VAL A CA 1
ATOM 1401 C C . VAL A 1 179 ? 10.143 -7.174 17.432 1.00 72.38 179 VAL A C 1
ATOM 1403 O O . VAL A 1 179 ? 11.160 -6.501 17.583 1.00 72.38 179 VAL A O 1
ATOM 1406 N N . SER A 1 180 ? 9.308 -7.018 16.410 1.00 71.31 180 SER A N 1
ATOM 1407 C CA . SER A 1 180 ? 9.458 -6.016 15.351 1.00 71.31 180 SER A CA 1
ATOM 1408 C C . SER A 1 180 ? 8.504 -4.851 15.618 1.00 71.31 180 SER A C 1
ATOM 1410 O O . SER A 1 180 ? 7.319 -5.074 15.879 1.00 71.31 180 SER A O 1
ATOM 1412 N N . TRP A 1 181 ? 9.009 -3.615 15.577 1.00 72.19 181 TRP A N 1
ATOM 1413 C CA . TRP A 1 181 ? 8.226 -2.396 15.807 1.00 72.19 181 TRP A CA 1
ATOM 1414 C C . TRP A 1 181 ? 8.199 -1.534 14.550 1.00 72.19 181 TRP A C 1
ATOM 1416 O O . TRP A 1 181 ? 9.243 -1.256 13.965 1.00 72.19 181 TRP A O 1
ATOM 1426 N N . SER A 1 182 ? 7.017 -1.038 14.167 1.00 75.56 182 SER A N 1
ATOM 1427 C CA . SER A 1 182 ? 6.940 -0.057 13.077 1.00 75.56 182 SER A CA 1
ATOM 1428 C C . SER A 1 182 ? 7.651 1.253 13.462 1.00 75.56 182 SER A C 1
ATOM 1430 O O . SER A 1 182 ? 7.557 1.670 14.625 1.00 75.56 182 SER A O 1
ATOM 1432 N N . PRO A 1 183 ? 8.267 1.968 12.500 1.00 79.94 183 PRO A N 1
ATOM 1433 C CA . PRO A 1 183 ? 8.843 3.290 12.733 1.00 79.94 183 PRO A CA 1
ATOM 1434 C C . PRO A 1 183 ? 7.851 4.286 13.356 1.00 79.94 183 PRO A C 1
ATOM 1436 O O . PRO A 1 183 ? 6.627 4.165 13.234 1.00 79.94 183 PRO A O 1
ATOM 1439 N N . ARG A 1 184 ? 8.378 5.318 14.027 1.00 79.81 184 ARG A N 1
ATOM 1440 C CA . ARG A 1 184 ? 7.564 6.317 14.742 1.00 79.81 184 ARG A CA 1
ATOM 1441 C C . ARG A 1 184 ? 6.543 7.011 13.834 1.00 79.81 184 ARG A C 1
ATOM 1443 O O . ARG A 1 184 ? 5.388 7.149 14.240 1.00 79.81 184 ARG A O 1
ATOM 1450 N N . ASP A 1 185 ? 6.958 7.404 12.636 1.00 82.06 185 ASP A N 1
ATOM 1451 C CA . ASP A 1 185 ? 6.110 8.147 11.699 1.00 82.06 185 ASP A CA 1
ATOM 1452 C C . ASP A 1 185 ? 5.001 7.251 11.129 1.00 82.06 185 ASP A C 1
ATOM 1454 O O . ASP A 1 185 ? 3.834 7.640 11.111 1.00 82.06 185 ASP A O 1
ATOM 1458 N N . TYR A 1 186 ? 5.312 5.980 10.848 1.00 84.50 186 TYR A N 1
ATOM 1459 C CA . TYR A 1 186 ? 4.332 4.961 10.450 1.00 84.50 186 TYR A CA 1
ATOM 1460 C C . TYR A 1 186 ? 3.242 4.801 11.515 1.00 84.50 186 TYR A C 1
ATOM 1462 O O . TYR A 1 186 ? 2.051 4.736 11.209 1.00 84.50 186 TYR A O 1
ATOM 1470 N N . ASN A 1 187 ? 3.622 4.807 12.796 1.00 87.69 187 ASN A N 1
ATOM 1471 C CA . ASN A 1 187 ? 2.661 4.749 13.896 1.00 87.69 187 ASN A CA 1
ATOM 1472 C C . ASN A 1 187 ? 1.795 6.016 14.010 1.00 87.69 187 ASN A C 1
ATOM 1474 O O . ASN A 1 187 ? 0.672 5.953 14.519 1.00 87.69 187 ASN A O 1
ATOM 1478 N N . GLU A 1 188 ? 2.282 7.182 13.586 1.00 92.06 188 GLU A N 1
ATOM 1479 C CA . GLU A 1 188 ? 1.468 8.394 13.475 1.00 92.06 188 GLU A CA 1
ATOM 1480 C C . GLU A 1 188 ? 0.433 8.278 12.354 1.00 92.06 188 GLU A C 1
ATOM 1482 O O . GLU A 1 188 ? -0.761 8.435 12.623 1.00 92.06 188 GLU A O 1
ATOM 1487 N N . TRP A 1 189 ? 0.851 7.900 11.147 1.00 94.88 189 TRP A N 1
ATOM 1488 C CA . TRP A 1 189 ? -0.045 7.761 9.996 1.00 94.88 189 TRP A CA 1
ATOM 1489 C C . TRP A 1 189 ? -1.079 6.652 10.196 1.00 94.88 189 TRP A C 1
ATOM 1491 O O . TRP A 1 189 ? -2.274 6.868 9.984 1.00 94.88 189 TRP A O 1
ATOM 1501 N N . ARG A 1 190 ? -0.668 5.507 10.758 1.00 93.75 190 ARG A N 1
ATOM 1502 C CA . ARG A 1 190 ? -1.582 4.430 11.172 1.00 93.75 190 ARG A CA 1
ATOM 1503 C C . ARG A 1 190 ? -2.642 4.936 12.150 1.00 93.75 190 ARG A C 1
ATOM 1505 O O . ARG A 1 190 ? -3.815 4.577 12.056 1.00 93.75 190 ARG A O 1
ATOM 1512 N N . ARG A 1 191 ? -2.250 5.776 13.117 1.00 94.12 191 ARG A N 1
ATOM 1513 C CA . ARG A 1 191 ? -3.196 6.384 14.069 1.00 94.12 191 ARG A CA 1
ATOM 1514 C C . ARG A 1 191 ? -4.171 7.324 13.372 1.00 94.12 191 ARG A C 1
ATOM 1516 O O . ARG A 1 191 ? -5.341 7.304 13.744 1.00 94.12 191 ARG A O 1
ATOM 1523 N N . ALA A 1 192 ? -3.705 8.116 12.411 1.00 96.88 192 ALA A N 1
ATOM 1524 C CA . ALA A 1 192 ? -4.534 9.036 11.642 1.00 96.88 192 ALA A CA 1
ATOM 1525 C C . ALA A 1 192 ? -5.627 8.292 10.857 1.00 96.88 192 ALA A C 1
ATOM 1527 O O . ALA A 1 192 ? -6.808 8.571 11.055 1.00 96.88 192 ALA A O 1
ATOM 1528 N N . PHE A 1 193 ? -5.269 7.277 10.068 1.00 97.38 193 PHE A N 1
ATOM 1529 C CA . PHE A 1 193 ? -6.252 6.497 9.305 1.00 97.38 193 PHE A CA 1
ATOM 1530 C C . PHE A 1 193 ? -7.197 5.693 10.203 1.00 97.38 193 PHE A C 1
ATOM 1532 O O . PHE A 1 193 ? -8.404 5.692 9.984 1.00 97.38 193 PHE A O 1
ATOM 1539 N N . ARG A 1 194 ? -6.695 5.100 11.294 1.00 95.19 194 ARG A N 1
ATOM 1540 C CA . ARG A 1 194 ? -7.558 4.428 12.280 1.00 95.19 194 ARG A CA 1
ATOM 1541 C C . ARG A 1 194 ? -8.524 5.391 12.974 1.00 95.19 194 ARG A C 1
ATOM 1543 O O . ARG A 1 194 ? -9.601 4.979 13.394 1.00 95.19 194 ARG A O 1
ATOM 1550 N N . TYR A 1 195 ? -8.131 6.650 13.164 1.00 97.19 195 TYR A N 1
ATOM 1551 C CA . TYR A 1 195 ? -9.035 7.666 13.693 1.00 97.19 195 TYR A CA 1
ATOM 1552 C C . TYR A 1 195 ? -10.165 7.958 12.706 1.00 97.19 195 TYR A C 1
ATOM 1554 O O . TYR A 1 195 ? -11.313 8.000 13.142 1.00 97.19 195 TYR A O 1
ATOM 1562 N N . LEU A 1 196 ? -9.851 8.114 11.415 1.00 98.00 196 LEU A N 1
ATOM 1563 C CA . LEU A 1 196 ? -10.858 8.314 10.371 1.00 98.00 196 LEU A CA 1
ATOM 1564 C C . LEU A 1 196 ? -11.849 7.147 10.341 1.00 98.00 196 LEU A C 1
ATOM 1566 O O . LEU A 1 196 ? -13.043 7.357 10.536 1.00 98.00 196 LEU A O 1
ATOM 1570 N N . ASP A 1 197 ? -11.331 5.925 10.251 1.00 96.75 197 ASP A N 1
ATOM 1571 C CA . ASP A 1 197 ? -12.116 4.693 10.186 1.00 96.75 197 ASP A CA 1
ATOM 1572 C C . ASP A 1 197 ? -13.052 4.526 11.390 1.00 96.75 197 ASP A C 1
ATOM 1574 O O . ASP A 1 197 ? -14.255 4.344 11.242 1.00 96.75 197 ASP A O 1
ATOM 1578 N N . ARG A 1 198 ? -12.537 4.706 12.612 1.00 95.88 198 ARG A N 1
ATOM 1579 C CA . ARG A 1 198 ? -13.360 4.596 13.828 1.00 95.88 198 ARG A CA 1
ATOM 1580 C C . ARG A 1 198 ? -14.384 5.714 13.982 1.00 95.88 198 ARG A C 1
ATOM 1582 O O . ARG A 1 198 ? -15.373 5.529 14.688 1.00 95.88 198 ARG A O 1
ATOM 1589 N N . ARG A 1 199 ? -14.096 6.910 13.462 1.00 97.25 199 ARG A N 1
ATOM 1590 C CA . ARG A 1 199 ? -14.946 8.091 13.664 1.00 97.25 199 ARG A CA 1
ATOM 1591 C C . ARG A 1 199 ? -16.029 8.212 12.602 1.00 97.25 199 ARG A C 1
ATOM 1593 O O . ARG A 1 199 ? -17.120 8.675 12.944 1.00 97.25 199 ARG A O 1
ATOM 1600 N N . PHE A 1 200 ? -15.693 7.887 11.362 1.00 97.31 200 PHE A N 1
ATOM 1601 C CA . PHE A 1 200 ? -16.529 8.116 10.190 1.00 97.31 200 PHE A CA 1
ATOM 1602 C C . PHE A 1 200 ? -16.981 6.816 9.535 1.00 97.31 200 PHE A C 1
ATOM 1604 O O . PHE A 1 200 ? -18.092 6.795 9.039 1.00 97.31 200 PHE A O 1
ATOM 1611 N N . GLY A 1 201 ? -16.195 5.741 9.630 1.00 97.31 201 GLY A N 1
ATOM 1612 C CA . GLY A 1 201 ? -16.492 4.457 9.002 1.00 97.31 201 GLY A CA 1
ATOM 1613 C C . GLY A 1 201 ? -15.458 4.073 7.945 1.00 97.31 201 GLY A C 1
ATOM 1614 O O . GLY A 1 201 ? -14.659 4.900 7.484 1.00 97.31 201 GLY A O 1
ATOM 1615 N N . ALA A 1 202 ? -15.469 2.792 7.575 1.00 96.56 202 ALA A N 1
ATOM 1616 C CA . ALA A 1 202 ? -14.592 2.256 6.540 1.00 96.56 202 ALA A CA 1
ATOM 1617 C C . ALA A 1 202 ? -14.949 2.809 5.155 1.00 96.56 202 ALA A C 1
ATOM 1619 O O . ALA A 1 202 ? -14.053 3.206 4.415 1.00 96.56 202 ALA A O 1
ATOM 1620 N N . GLU A 1 203 ? -16.244 2.919 4.841 1.00 96.81 203 GLU A N 1
ATOM 1621 C CA . GLU A 1 203 ? -16.736 3.416 3.551 1.00 96.81 203 GLU A CA 1
ATOM 1622 C C . GLU A 1 203 ? -16.245 4.844 3.272 1.00 96.81 203 GLU A C 1
ATOM 1624 O O . GLU A 1 203 ? -15.650 5.111 2.229 1.00 96.81 203 GLU A O 1
ATOM 1629 N N . GLU A 1 204 ? -16.388 5.759 4.231 1.00 97.75 204 GLU A N 1
ATOM 1630 C CA . GLU A 1 204 ? -15.917 7.138 4.107 1.00 97.75 204 GLU A CA 1
ATOM 1631 C C . GLU A 1 204 ? -14.388 7.221 4.043 1.00 97.75 204 GLU A C 1
ATOM 1633 O O . GLU A 1 204 ? -13.836 8.056 3.322 1.00 97.75 204 GLU A O 1
ATOM 1638 N N . THR A 1 205 ? -13.684 6.352 4.773 1.00 98.19 205 THR A N 1
ATOM 1639 C CA . THR A 1 205 ? -12.214 6.295 4.746 1.00 98.19 205 THR A CA 1
ATOM 1640 C C . THR A 1 205 ? -11.698 5.823 3.392 1.00 98.19 205 THR A C 1
ATOM 1642 O O . THR A 1 205 ? -10.777 6.421 2.832 1.00 98.19 205 THR A O 1
ATOM 1645 N N . GLU A 1 206 ? -12.325 4.807 2.817 1.00 97.69 206 GLU A N 1
ATOM 1646 C CA . GLU A 1 206 ? -11.996 4.295 1.490 1.00 97.69 206 GLU A CA 1
ATOM 1647 C C . GLU A 1 206 ? -12.428 5.271 0.384 1.00 97.69 206 GLU A C 1
ATOM 1649 O O . GLU A 1 206 ? -11.690 5.473 -0.586 1.00 97.69 206 GLU A O 1
ATOM 1654 N N . TRP A 1 207 ? -13.544 5.986 0.565 1.00 97.75 207 TRP A N 1
ATOM 1655 C CA . TRP A 1 207 ? -13.946 7.079 -0.320 1.00 97.75 207 TRP A CA 1
ATOM 1656 C C . TRP A 1 207 ? -12.937 8.231 -0.311 1.00 97.75 207 TRP A C 1
ATOM 1658 O O . TRP A 1 207 ? -12.599 8.761 -1.373 1.00 97.75 207 TRP A O 1
ATOM 1668 N N . PHE A 1 208 ? -12.397 8.589 0.857 1.00 98.50 208 PHE A N 1
ATOM 1669 C CA . PHE A 1 208 ? -11.297 9.545 0.971 1.00 98.50 208 PHE A CA 1
ATOM 1670 C C . PHE A 1 208 ? -10.053 9.085 0.206 1.00 98.50 208 PHE A C 1
ATOM 1672 O O . PHE A 1 208 ? -9.516 9.869 -0.580 1.00 98.50 208 PHE A O 1
ATOM 1679 N N . ILE A 1 209 ? -9.632 7.826 0.376 1.00 98.50 209 ILE A N 1
ATOM 1680 C CA . ILE A 1 209 ? -8.481 7.259 -0.345 1.00 98.50 209 ILE A CA 1
ATOM 1681 C C . ILE A 1 209 ? -8.694 7.381 -1.853 1.00 98.50 209 ILE A C 1
ATOM 1683 O O . ILE A 1 209 ? -7.848 7.932 -2.560 1.00 98.50 209 ILE A O 1
ATOM 1687 N N . ARG A 1 210 ? -9.861 6.952 -2.346 1.00 98.38 210 ARG A N 1
ATOM 1688 C CA . ARG A 1 210 ? -10.217 7.096 -3.757 1.00 98.38 210 ARG A CA 1
ATOM 1689 C C . ARG A 1 210 ? -10.168 8.548 -4.213 1.00 98.38 210 ARG A C 1
ATOM 1691 O O . ARG A 1 210 ? -9.582 8.831 -5.255 1.00 98.38 210 ARG A O 1
ATOM 1698 N N . LYS A 1 211 ? -10.782 9.470 -3.465 1.00 98.31 211 LYS A N 1
ATOM 1699 C CA . LYS A 1 211 ? -10.839 10.883 -3.854 1.00 98.31 211 LYS A CA 1
ATOM 1700 C C . LYS A 1 211 ? -9.454 11.497 -3.928 1.00 98.31 211 LYS A C 1
ATOM 1702 O O . LYS A 1 211 ? -9.169 12.141 -4.929 1.00 98.31 211 LYS A O 1
ATOM 1707 N N . ALA A 1 212 ? -8.602 11.240 -2.940 1.00 98.31 212 ALA A N 1
ATOM 1708 C CA . ALA A 1 212 ? -7.225 11.714 -2.933 1.00 98.31 212 ALA A CA 1
ATOM 1709 C C . ALA A 1 212 ? -6.453 11.228 -4.167 1.00 98.31 212 ALA A C 1
ATOM 1711 O O . ALA A 1 212 ? -5.776 12.027 -4.809 1.00 98.31 212 ALA A O 1
ATOM 1712 N N . ILE A 1 213 ? -6.605 9.955 -4.546 1.00 98.00 213 ILE A N 1
ATOM 1713 C CA . ILE A 1 213 ? -5.955 9.378 -5.732 1.00 98.00 213 ILE A CA 1
ATOM 1714 C C . ILE A 1 213 ? -6.508 9.991 -7.026 1.00 98.00 213 ILE A C 1
ATOM 1716 O O . ILE A 1 213 ? -5.737 10.431 -7.876 1.00 98.00 213 ILE A O 1
ATOM 1720 N N . GLU A 1 214 ? -7.833 10.075 -7.176 1.00 96.81 214 GLU A N 1
ATOM 1721 C CA . GLU A 1 214 ? -8.478 10.649 -8.367 1.00 96.81 214 GLU A CA 1
ATOM 1722 C C . GLU A 1 214 ? -8.079 12.118 -8.579 1.00 96.81 214 GLU A C 1
ATOM 1724 O O . GLU A 1 214 ? -7.768 12.523 -9.703 1.00 96.81 214 GLU A O 1
ATOM 1729 N N . THR A 1 215 ? -8.062 12.916 -7.506 1.00 97.00 215 THR A N 1
ATOM 1730 C CA . THR A 1 215 ? -7.757 14.354 -7.571 1.00 97.00 215 THR A CA 1
ATOM 1731 C C . THR A 1 215 ? -6.273 14.673 -7.436 1.00 97.00 215 THR A C 1
ATOM 1733 O O . THR A 1 215 ? -5.896 15.821 -7.659 1.00 97.00 215 THR A O 1
ATOM 1736 N N . ARG A 1 216 ? -5.436 13.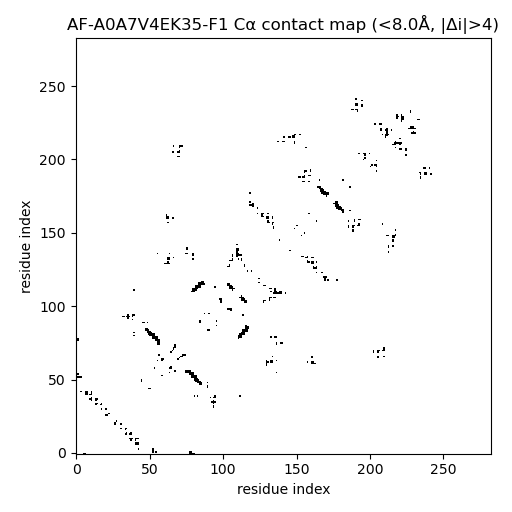686 -7.085 1.00 97.62 216 ARG A N 1
ATOM 1737 C CA . ARG A 1 216 ? -4.012 13.862 -6.736 1.00 97.62 216 ARG A CA 1
ATOM 1738 C C . ARG A 1 216 ? -3.806 14.940 -5.671 1.00 97.62 216 ARG A C 1
ATOM 1740 O O . ARG A 1 216 ? -2.867 15.729 -5.738 1.00 97.62 216 ARG A O 1
ATOM 1747 N N . ASP A 1 217 ? -4.730 14.992 -4.717 1.00 97.88 217 ASP A N 1
ATOM 1748 C CA . ASP A 1 217 ? -4.753 15.993 -3.656 1.00 97.88 217 ASP A CA 1
ATOM 1749 C C . ASP A 1 217 ? -5.344 15.384 -2.383 1.00 97.88 217 ASP A C 1
ATOM 1751 O O . ASP A 1 217 ? -6.564 15.309 -2.211 1.00 97.88 217 ASP A O 1
ATOM 1755 N N . ALA A 1 218 ? -4.460 14.929 -1.493 1.00 98.00 218 ALA A N 1
ATOM 1756 C CA . ALA A 1 218 ? -4.861 14.343 -0.221 1.00 98.00 218 ALA A CA 1
ATOM 1757 C C . ALA A 1 218 ? -5.499 15.377 0.716 1.00 98.00 218 ALA A C 1
ATOM 1759 O O . ALA A 1 218 ? -6.463 15.058 1.405 1.00 98.00 218 ALA A O 1
ATOM 1760 N N . GLU A 1 219 ? -5.011 16.618 0.732 1.00 97.69 219 GLU A N 1
ATOM 1761 C CA . GLU A 1 219 ? -5.513 17.657 1.638 1.00 97.69 219 GLU A CA 1
ATOM 1762 C C . GLU A 1 219 ? -6.907 18.134 1.202 1.00 97.69 219 GLU A C 1
ATOM 1764 O O . GLU A 1 219 ? -7.833 18.231 2.014 1.00 97.69 219 GLU A O 1
ATOM 1769 N N . GLY A 1 220 ? -7.098 18.358 -0.101 1.00 98.00 220 GLY A N 1
ATOM 1770 C CA . GLY A 1 220 ? -8.400 18.682 -0.679 1.00 98.00 220 GLY A CA 1
ATOM 1771 C C . GLY A 1 220 ? -9.418 17.555 -0.506 1.00 98.00 220 GLY A C 1
ATOM 1772 O O . GLY A 1 220 ? -10.572 17.819 -0.155 1.00 98.00 220 GLY A O 1
ATOM 1773 N N . ALA A 1 221 ? -9.005 16.296 -0.680 1.00 98.12 221 ALA A N 1
ATOM 1774 C CA . ALA A 1 221 ? -9.865 15.143 -0.422 1.00 98.12 221 ALA A CA 1
ATOM 1775 C C . ALA A 1 221 ? -10.250 15.034 1.060 1.00 98.12 221 ALA A C 1
ATOM 1777 O O . ALA A 1 221 ? -11.422 14.818 1.368 1.00 98.12 221 ALA A O 1
ATOM 1778 N N . LEU A 1 222 ? -9.303 15.252 1.976 1.00 98.06 222 LEU A N 1
ATOM 1779 C CA . LEU A 1 222 ? -9.555 15.221 3.416 1.00 98.06 222 LEU A CA 1
ATOM 1780 C C . LEU A 1 222 ? -10.589 16.280 3.823 1.00 98.06 222 LEU A C 1
ATOM 1782 O O . LEU A 1 222 ? -11.530 15.993 4.568 1.00 98.06 222 LEU A O 1
ATOM 1786 N N . ARG A 1 223 ? -10.462 17.489 3.269 1.00 98.06 223 ARG A N 1
ATOM 1787 C CA . ARG A 1 223 ? -11.428 18.573 3.468 1.00 98.06 223 ARG A CA 1
ATOM 1788 C C . ARG A 1 223 ? -12.796 18.235 2.903 1.00 98.06 223 ARG A C 1
ATOM 1790 O O . ARG A 1 223 ? -13.803 18.482 3.556 1.00 98.06 223 ARG A O 1
ATOM 1797 N N . LYS A 1 224 ? -12.841 17.675 1.697 1.00 97.62 224 LYS A N 1
ATOM 1798 C CA . LYS A 1 224 ? -14.092 17.343 1.016 1.00 97.62 224 LYS A CA 1
ATOM 1799 C C . LYS A 1 224 ? -14.872 16.240 1.728 1.00 97.62 224 LYS A C 1
ATOM 1801 O O . LYS A 1 224 ? -16.091 16.334 1.804 1.00 97.62 224 LYS A O 1
ATOM 1806 N N . VAL A 1 225 ?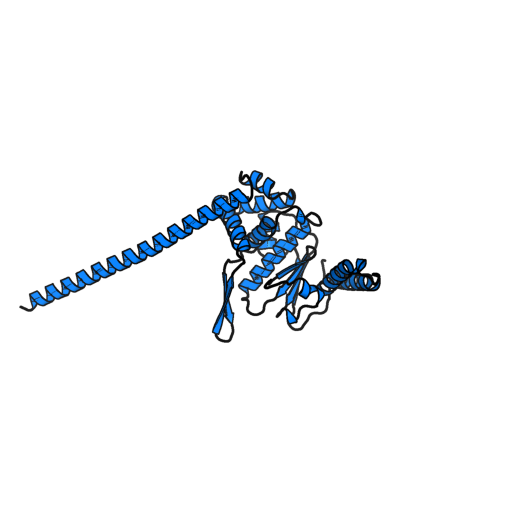 -14.182 15.205 2.202 1.00 98.00 225 VAL A N 1
ATOM 1807 C CA . VAL A 1 225 ? -14.822 14.018 2.783 1.00 98.00 225 VAL A CA 1
ATOM 1808 C C . VAL A 1 225 ? -15.110 14.203 4.271 1.00 98.00 225 VAL A C 1
ATOM 1810 O O . VAL A 1 225 ? -16.202 13.875 4.723 1.00 98.00 225 VAL A O 1
ATOM 1813 N N . PHE A 1 226 ? -14.172 14.777 5.030 1.00 97.88 226 PHE A N 1
ATOM 1814 C CA . PHE A 1 226 ? -14.276 14.861 6.494 1.00 97.88 226 PHE A CA 1
ATOM 1815 C C . PHE A 1 226 ? -14.424 16.281 7.042 1.00 97.88 226 PHE A C 1
ATOM 1817 O O . PHE A 1 226 ? -14.583 16.451 8.250 1.00 97.88 226 PHE A O 1
ATOM 1824 N N . GLY A 1 227 ? -14.326 17.312 6.197 1.00 97.25 227 GLY A N 1
ATOM 1825 C CA . GLY A 1 227 ? -14.341 18.707 6.646 1.00 97.25 227 GLY A CA 1
ATOM 1826 C C . GLY A 1 227 ? -13.080 19.132 7.406 1.00 97.25 227 GLY A C 1
ATOM 1827 O O . GLY A 1 227 ? -13.093 20.177 8.051 1.00 97.25 227 GLY A O 1
ATOM 1828 N N . LEU A 1 228 ? -11.999 18.344 7.354 1.00 97.38 228 LEU A N 1
ATOM 1829 C CA . LEU A 1 228 ? -10.745 18.664 8.040 1.00 97.38 228 LEU A CA 1
ATOM 1830 C C . LEU A 1 228 ? -9.899 19.628 7.199 1.00 97.38 228 LEU A C 1
ATOM 1832 O O . LEU A 1 228 ? -9.784 19.489 5.983 1.00 97.38 228 LEU A O 1
ATOM 1836 N N . SER A 1 229 ? -9.284 20.609 7.852 1.00 95.06 229 SER A N 1
ATOM 1837 C CA . SER A 1 229 ? -8.476 21.649 7.203 1.00 95.06 229 SER A CA 1
ATOM 1838 C C . SER A 1 229 ? -7.205 21.109 6.541 1.00 95.06 229 SER A C 1
ATOM 1840 O O . SER A 1 229 ? -6.782 21.665 5.522 1.00 95.06 229 SER A O 1
ATOM 1842 N N . GLY A 1 230 ? -6.654 20.025 7.097 1.00 96.25 230 GLY A N 1
ATOM 1843 C CA . GLY A 1 230 ? -5.569 19.240 6.523 1.00 96.25 230 GLY A CA 1
ATOM 1844 C C . GLY A 1 230 ? -4.950 18.222 7.491 1.00 96.25 230 GLY A C 1
ATOM 1845 O O . GLY A 1 230 ? -5.443 18.028 8.611 1.00 96.25 230 GLY A O 1
ATOM 1846 N N . TYR A 1 231 ? -3.842 17.593 7.090 1.00 97.50 231 TYR A N 1
ATOM 1847 C CA . TYR A 1 231 ? -3.148 16.568 7.880 1.00 97.50 231 TYR A CA 1
ATOM 1848 C C . TYR A 1 231 ? -2.768 17.002 9.311 1.00 97.50 231 TYR A C 1
ATOM 1850 O O . TYR A 1 231 ? -3.002 16.217 10.235 1.00 97.50 231 TYR A O 1
ATOM 1858 N N . PRO A 1 232 ? -2.267 18.231 9.577 1.00 97.44 232 PRO A N 1
ATOM 1859 C CA . PRO A 1 232 ? -1.945 18.649 10.945 1.00 97.44 232 PRO A CA 1
ATOM 1860 C C . PRO A 1 232 ? -3.146 18.597 11.901 1.00 97.44 232 PRO A C 1
ATOM 1862 O O . PRO A 1 232 ? -3.007 18.249 13.079 1.00 97.44 232 PRO A O 1
ATOM 1865 N N . GLU A 1 233 ? -4.346 18.911 11.405 1.00 97.75 233 GLU A N 1
ATOM 1866 C CA . GLU A 1 233 ? -5.570 18.797 12.192 1.00 97.75 233 GLU A CA 1
ATOM 1867 C C . GLU A 1 233 ? -5.922 17.332 12.461 1.00 97.75 233 GLU A C 1
ATOM 1869 O O . GLU A 1 233 ? -6.191 16.975 13.613 1.00 97.75 233 GLU A O 1
ATOM 1874 N N . LEU A 1 234 ? -5.859 16.484 11.431 1.00 98.19 234 LEU A N 1
ATOM 1875 C CA . LEU A 1 234 ? -6.093 15.048 11.558 1.00 98.19 234 LEU A CA 1
ATOM 1876 C C . LEU A 1 234 ? -5.144 14.408 12.580 1.00 98.19 234 LEU A C 1
ATOM 1878 O O . LEU A 1 234 ? -5.598 13.741 13.512 1.00 98.19 234 LEU A O 1
ATOM 1882 N N . ALA A 1 235 ? -3.838 14.652 12.458 1.00 97.06 235 ALA A N 1
ATOM 1883 C CA . ALA A 1 235 ? -2.824 14.111 13.357 1.00 97.06 235 ALA A CA 1
ATOM 1884 C C . ALA A 1 235 ? -3.078 14.530 14.816 1.00 97.06 235 ALA A C 1
ATOM 1886 O O . ALA A 1 235 ? -3.016 13.707 15.736 1.00 97.06 235 ALA A O 1
ATOM 1887 N N . ARG A 1 236 ? -3.451 15.798 15.043 1.00 97.44 236 ARG A N 1
ATOM 1888 C CA . ARG A 1 236 ? -3.801 16.317 16.373 1.00 97.44 236 ARG A CA 1
ATOM 1889 C C . ARG A 1 236 ? -5.035 15.625 16.957 1.00 97.44 236 ARG A C 1
ATOM 1891 O O . ARG A 1 236 ? -5.010 15.233 18.128 1.00 97.44 236 ARG A O 1
ATOM 1898 N N . LEU A 1 237 ? -6.104 15.467 16.173 1.00 97.50 237 LEU A N 1
ATOM 1899 C CA . LEU A 1 237 ? -7.336 14.799 16.609 1.00 97.50 237 LEU A CA 1
ATOM 1900 C C . LEU A 1 237 ? -7.095 13.316 16.915 1.00 97.50 237 LEU A C 1
ATOM 1902 O O . LEU A 1 237 ? -7.481 12.838 17.987 1.00 97.50 237 LEU A O 1
ATOM 1906 N N . ALA A 1 238 ? -6.379 12.620 16.031 1.00 96.75 238 ALA A N 1
ATOM 1907 C CA . ALA A 1 238 ? -5.996 11.225 16.209 1.00 96.75 238 ALA A CA 1
ATOM 1908 C C . ALA A 1 238 ? -5.140 11.027 17.469 1.00 96.75 238 ALA A C 1
ATOM 1910 O O . ALA A 1 238 ? -5.405 10.129 18.273 1.00 96.75 238 ALA A O 1
ATOM 1911 N N . ARG A 1 239 ? -4.157 11.909 17.704 1.00 95.69 239 ARG A N 1
ATOM 1912 C CA . ARG A 1 239 ? -3.317 11.881 18.910 1.00 95.69 239 ARG A CA 1
ATOM 1913 C C . ARG A 1 239 ? -4.133 12.115 20.176 1.00 95.69 239 ARG A C 1
ATOM 1915 O O . ARG A 1 239 ? -3.969 11.370 21.140 1.00 95.69 239 ARG A O 1
ATOM 1922 N N . ARG A 1 240 ? -5.022 13.114 20.181 1.00 95.44 240 ARG A N 1
ATOM 1923 C CA . ARG A 1 240 ? -5.896 13.404 21.330 1.00 95.44 240 ARG A CA 1
ATOM 1924 C C . ARG A 1 240 ? -6.780 12.206 21.661 1.00 95.44 240 ARG A C 1
ATOM 1926 O O . ARG A 1 240 ? -6.871 11.828 22.826 1.00 95.44 240 ARG A O 1
ATOM 1933 N N . ARG A 1 241 ? -7.399 11.587 20.651 1.00 93.81 241 ARG A N 1
ATOM 1934 C CA . ARG A 1 241 ? -8.228 10.391 20.845 1.00 93.81 241 ARG A CA 1
ATOM 1935 C C . ARG A 1 241 ? -7.411 9.225 21.394 1.00 93.81 241 ARG A C 1
ATOM 1937 O O . ARG A 1 241 ? -7.843 8.590 22.349 1.00 93.81 241 ARG A O 1
ATOM 1944 N N . TRP A 1 242 ? -6.226 8.981 20.840 1.00 92.62 242 TRP A N 1
ATOM 1945 C CA . TRP A 1 242 ? -5.339 7.923 21.318 1.00 92.62 242 TRP A CA 1
ATOM 1946 C C . TRP A 1 242 ? -4.940 8.122 22.785 1.00 92.62 242 TRP A C 1
ATOM 1948 O O . TRP A 1 242 ? -5.014 7.171 23.556 1.00 92.62 242 TRP A O 1
ATOM 1958 N N . LEU A 1 243 ? -4.585 9.347 23.190 1.00 92.50 243 LEU A N 1
ATOM 1959 C CA . LEU A 1 243 ? -4.262 9.656 24.587 1.00 92.50 243 LEU A CA 1
ATOM 1960 C C . LEU A 1 243 ? -5.441 9.360 25.522 1.00 92.50 243 LEU A C 1
ATOM 1962 O O . LEU A 1 243 ? -5.239 8.723 26.549 1.00 92.50 243 LEU A O 1
ATOM 1966 N N . LEU A 1 244 ? -6.663 9.749 25.141 1.00 91.94 244 LEU A N 1
ATOM 1967 C CA . LEU A 1 244 ? -7.874 9.446 25.915 1.00 91.94 244 LEU A CA 1
ATOM 1968 C C . LEU A 1 244 ? -8.137 7.937 26.032 1.00 91.94 244 LEU A C 1
ATOM 1970 O O . LEU A 1 244 ? -8.575 7.460 27.073 1.00 91.94 244 LEU A O 1
ATOM 1974 N N . GLU A 1 245 ? -7.864 7.168 24.977 1.00 89.69 245 GLU A N 1
ATOM 1975 C CA . GLU A 1 245 ? -7.988 5.708 25.025 1.00 89.69 245 GLU A CA 1
ATOM 1976 C C . GLU A 1 245 ? -6.937 5.078 25.948 1.00 89.69 245 GLU A C 1
ATOM 1978 O O . GLU A 1 245 ? -7.259 4.148 26.685 1.00 89.69 245 GLU A O 1
ATOM 1983 N N . GLN A 1 246 ? -5.698 5.583 25.951 1.00 89.19 246 GLN A N 1
ATOM 1984 C CA . GLN A 1 246 ? -4.665 5.091 26.868 1.00 89.19 246 GLN A CA 1
ATOM 1985 C C . GLN A 1 246 ? -4.992 5.423 28.326 1.00 89.19 246 GLN A C 1
ATOM 1987 O O . GLN A 1 246 ? -4.856 4.556 29.188 1.00 89.19 246 GLN A O 1
ATOM 1992 N N . THR A 1 247 ? -5.473 6.637 28.613 1.00 90.44 247 THR A N 1
ATOM 1993 C CA . THR A 1 247 ? -5.860 7.015 29.980 1.00 90.44 247 THR A CA 1
ATOM 1994 C C . THR A 1 247 ? -7.065 6.215 30.465 1.00 90.44 247 THR A C 1
ATOM 1996 O O . THR A 1 247 ? -7.055 5.740 31.599 1.00 90.44 247 THR A O 1
ATOM 1999 N N . ALA A 1 248 ? -8.065 5.987 29.607 1.00 89.12 248 ALA A N 1
ATOM 2000 C CA . ALA A 1 248 ? -9.213 5.147 29.941 1.00 89.12 248 ALA A CA 1
ATOM 2001 C C . ALA A 1 248 ? -8.798 3.695 30.231 1.00 89.12 248 ALA A C 1
ATOM 2003 O O . ALA A 1 248 ? -9.249 3.113 31.216 1.00 89.12 248 ALA A O 1
ATOM 2004 N N . ARG A 1 249 ? -7.898 3.121 29.419 1.00 88.88 249 ARG A N 1
ATOM 2005 C CA . ARG A 1 249 ? -7.349 1.772 29.646 1.00 88.88 249 ARG A CA 1
ATOM 2006 C C . ARG A 1 249 ? -6.589 1.677 30.965 1.00 88.88 249 ARG A C 1
ATOM 2008 O O . ARG A 1 249 ? -6.831 0.750 31.729 1.00 88.88 249 ARG A O 1
ATOM 2015 N N . ALA A 1 250 ? -5.711 2.638 31.250 1.00 88.94 250 ALA A N 1
ATOM 2016 C CA . ALA A 1 250 ? -4.976 2.677 32.511 1.00 88.94 250 ALA A CA 1
ATOM 2017 C C . ALA A 1 250 ? -5.928 2.787 33.714 1.00 88.94 250 ALA A C 1
ATOM 2019 O O . ALA A 1 250 ? -5.781 2.046 34.683 1.00 88.94 250 ALA A O 1
ATOM 2020 N N . GLY A 1 251 ? -6.948 3.647 33.624 1.00 89.62 251 GLY A N 1
ATOM 2021 C CA . GLY A 1 251 ? -7.982 3.776 34.650 1.00 89.62 251 GLY A CA 1
ATOM 2022 C C . GLY A 1 251 ? -8.764 2.480 34.875 1.00 89.62 251 GLY A C 1
ATOM 2023 O O . GLY A 1 251 ? -8.975 2.091 36.021 1.00 89.62 251 GLY A O 1
ATOM 2024 N N . ALA A 1 252 ? -9.132 1.770 33.805 1.00 91.06 252 ALA A N 1
ATOM 2025 C CA . ALA A 1 252 ? -9.814 0.480 33.899 1.00 91.06 252 ALA A CA 1
ATOM 2026 C C . ALA A 1 252 ? -8.946 -0.593 34.579 1.00 91.06 252 ALA A C 1
ATOM 2028 O O . ALA A 1 252 ? -9.439 -1.316 35.442 1.00 91.06 252 ALA A O 1
ATOM 2029 N N . ILE A 1 253 ? -7.651 -0.664 34.245 1.00 90.94 253 ILE A N 1
ATOM 2030 C CA . ILE A 1 253 ? -6.701 -1.592 34.881 1.00 90.94 253 ILE A CA 1
ATOM 2031 C C . ILE A 1 253 ? -6.568 -1.282 36.376 1.00 90.94 253 ILE A C 1
ATOM 2033 O O . ILE A 1 253 ? -6.695 -2.181 37.206 1.00 90.94 253 ILE A O 1
ATOM 2037 N N . LEU A 1 254 ? -6.364 -0.012 36.734 1.00 92.06 254 LEU A N 1
ATOM 2038 C CA . LEU A 1 254 ? -6.259 0.406 38.134 1.00 92.06 254 LEU A CA 1
ATOM 2039 C C . LEU A 1 254 ? -7.557 0.143 38.910 1.00 92.06 254 LEU A C 1
ATOM 2041 O O . LEU A 1 254 ? -7.505 -0.324 40.045 1.00 92.06 254 LEU A O 1
ATOM 2045 N N . GLY A 1 255 ? -8.717 0.378 38.292 1.00 90.69 255 GLY A N 1
ATOM 2046 C CA . GLY A 1 255 ? -10.020 0.060 38.875 1.00 90.69 255 GLY A CA 1
ATOM 2047 C C . GLY A 1 255 ? -10.208 -1.439 39.122 1.00 90.69 255 GLY A C 1
ATOM 2048 O O . GLY A 1 255 ? -10.651 -1.827 40.201 1.00 90.69 255 GLY A O 1
ATOM 2049 N N . ALA A 1 256 ? -9.811 -2.286 38.167 1.00 92.06 256 ALA A N 1
ATOM 2050 C CA . ALA A 1 256 ? -9.863 -3.741 38.313 1.00 92.06 256 ALA A CA 1
ATOM 2051 C C . ALA A 1 256 ? -8.942 -4.241 39.437 1.00 92.06 256 ALA A C 1
ATOM 2053 O O . ALA A 1 256 ? -9.361 -5.062 40.253 1.00 92.06 256 ALA A O 1
ATOM 2054 N N . LEU A 1 257 ? -7.719 -3.706 39.532 1.00 93.31 257 LEU A N 1
ATOM 2055 C CA . LEU A 1 257 ? -6.790 -4.019 40.623 1.00 93.31 257 LEU A CA 1
ATOM 2056 C C . LEU A 1 257 ? -7.335 -3.564 41.984 1.00 93.31 257 LEU A C 1
ATOM 2058 O O . LEU A 1 257 ? -7.251 -4.310 42.959 1.00 93.31 257 LEU A O 1
ATOM 2062 N N . GLY A 1 258 ? -7.941 -2.376 42.051 1.00 93.19 258 GLY A N 1
ATOM 2063 C CA . GLY A 1 258 ? -8.589 -1.869 43.261 1.00 93.19 258 GLY A CA 1
ATOM 2064 C C . GLY A 1 258 ? -9.768 -2.737 43.707 1.00 93.19 258 GLY A C 1
ATOM 2065 O O . GLY A 1 258 ? -9.877 -3.069 44.888 1.00 93.19 258 GLY A O 1
ATOM 2066 N N . LEU A 1 259 ? -10.614 -3.167 42.765 1.00 93.94 259 LEU A N 1
ATOM 2067 C CA . LEU A 1 259 ? -11.720 -4.083 43.043 1.00 93.94 259 LEU A CA 1
ATOM 2068 C C . LEU A 1 259 ? -11.211 -5.446 43.526 1.00 93.94 259 LEU A C 1
ATOM 2070 O O . LEU A 1 259 ? -11.718 -5.965 44.517 1.00 93.94 259 LEU A O 1
ATOM 2074 N N . ALA A 1 260 ? -10.184 -6.006 42.882 1.00 93.88 260 ALA A N 1
ATOM 2075 C CA . ALA A 1 260 ? -9.573 -7.262 43.308 1.00 93.88 260 ALA A CA 1
ATOM 2076 C C . ALA A 1 260 ? -9.012 -7.162 44.737 1.00 93.88 260 ALA A C 1
ATOM 2078 O O . ALA A 1 260 ? -9.291 -8.025 45.569 1.00 93.88 260 ALA A O 1
ATOM 2079 N N . ALA A 1 261 ? -8.296 -6.079 45.057 1.00 93.38 261 ALA A N 1
ATOM 2080 C CA . ALA A 1 261 ? -7.786 -5.830 46.405 1.00 93.38 261 ALA A CA 1
ATOM 2081 C C . ALA A 1 261 ? -8.916 -5.695 47.442 1.00 93.38 261 ALA A C 1
ATOM 2083 O O . ALA A 1 261 ? -8.819 -6.234 48.546 1.00 93.38 261 ALA A O 1
ATOM 2084 N N . TYR A 1 262 ? -10.013 -5.020 47.085 1.00 94.88 262 TYR A N 1
ATOM 2085 C CA . TYR A 1 262 ? -11.191 -4.899 47.944 1.00 94.88 262 TYR A CA 1
ATOM 2086 C C . TYR A 1 262 ? -11.864 -6.256 48.202 1.00 94.88 262 TYR A C 1
ATOM 2088 O O . TYR A 1 262 ? -12.155 -6.587 49.353 1.00 94.88 262 TYR A O 1
ATOM 2096 N N . LEU A 1 263 ? -12.050 -7.073 47.161 1.00 95.44 263 LEU A N 1
ATOM 2097 C CA . LEU A 1 263 ? -12.625 -8.416 47.280 1.00 95.44 263 LEU A CA 1
ATOM 2098 C C . LEU A 1 263 ? -11.739 -9.350 48.118 1.00 95.44 263 LEU A C 1
ATOM 2100 O O . LEU A 1 263 ? -12.254 -10.074 48.970 1.00 95.44 263 LEU A O 1
ATOM 2104 N N . LEU A 1 264 ? -10.415 -9.293 47.942 1.00 94.75 264 LEU A N 1
ATOM 2105 C CA . LEU A 1 264 ? -9.463 -10.040 48.773 1.00 94.75 264 LEU A CA 1
ATOM 2106 C C . LEU A 1 264 ? -9.539 -9.616 50.245 1.00 94.75 264 LEU A C 1
ATOM 2108 O O . LEU A 1 264 ? -9.533 -10.467 51.133 1.00 94.75 264 LEU A O 1
ATOM 2112 N N . ARG A 1 265 ? -9.680 -8.313 50.519 1.00 94.12 265 ARG A N 1
ATOM 2113 C CA . ARG A 1 265 ? -9.862 -7.808 51.885 1.00 94.12 265 ARG A CA 1
ATOM 2114 C C . ARG A 1 265 ? -11.173 -8.288 52.508 1.00 94.12 265 ARG A C 1
ATOM 2116 O O . ARG A 1 265 ? -11.167 -8.684 53.670 1.00 94.12 265 ARG A O 1
ATOM 2123 N N . LEU A 1 266 ? -12.283 -8.262 51.767 1.00 94.12 266 LEU A N 1
ATOM 2124 C CA . LEU A 1 266 ? -13.569 -8.779 52.252 1.00 94.12 266 LEU A CA 1
ATOM 2125 C C . LEU A 1 266 ? -13.493 -10.272 52.575 1.00 94.12 266 LEU A C 1
ATOM 2127 O O . LEU A 1 266 ? -14.005 -10.697 53.609 1.00 94.12 266 LEU A O 1
ATOM 2131 N N . ARG A 1 267 ? -12.817 -11.052 51.727 1.00 93.56 267 ARG A N 1
ATOM 2132 C CA . ARG A 1 267 ? -12.576 -12.475 51.973 1.00 93.56 267 ARG A CA 1
ATOM 2133 C C . ARG A 1 267 ? -11.771 -12.701 53.254 1.00 93.56 267 ARG A C 1
ATOM 2135 O O . ARG A 1 267 ? -12.218 -13.458 54.104 1.00 93.56 267 ARG A O 1
ATOM 2142 N N . ALA A 1 268 ? -10.663 -11.983 53.437 1.00 91.81 268 ALA A N 1
ATOM 2143 C CA . ALA A 1 268 ? -9.843 -12.091 54.645 1.00 91.81 268 ALA A CA 1
ATOM 2144 C C . ALA A 1 268 ? -10.613 -11.702 55.923 1.00 91.81 268 ALA A C 1
ATOM 2146 O O . ALA A 1 268 ? -10.438 -12.317 56.972 1.00 91.81 268 ALA A O 1
ATOM 2147 N N . LEU A 1 269 ? -11.488 -10.691 55.850 1.00 92.25 269 LEU A N 1
ATOM 2148 C CA . LEU A 1 269 ? -12.352 -10.313 56.974 1.00 92.25 269 LEU A CA 1
ATOM 2149 C C . LEU A 1 269 ? -13.393 -11.391 57.297 1.00 92.25 269 LEU A C 1
ATOM 2151 O O . LEU A 1 269 ? -13.691 -11.601 58.470 1.00 92.25 269 LEU A O 1
ATOM 2155 N N . ARG A 1 270 ? -13.930 -12.071 56.278 1.00 90.88 270 ARG A N 1
ATOM 2156 C CA . ARG A 1 270 ? -14.869 -13.183 56.454 1.00 90.88 270 ARG A CA 1
ATOM 2157 C C . ARG A 1 270 ? -14.192 -14.392 57.095 1.00 90.88 270 ARG A C 1
ATOM 2159 O O . ARG A 1 270 ? -14.675 -14.857 58.116 1.00 90.88 270 ARG A O 1
ATOM 2166 N N . GLU A 1 271 ? -13.042 -14.807 56.568 1.00 89.94 271 GLU A N 1
ATOM 2167 C CA . GLU A 1 271 ? -12.233 -15.903 57.125 1.00 89.94 271 GLU A CA 1
ATOM 2168 C C . GLU A 1 271 ? -11.838 -15.610 58.583 1.00 89.94 271 GLU A C 1
ATOM 2170 O O . GLU A 1 271 ? -11.916 -16.479 59.447 1.00 89.94 271 GLU A O 1
ATOM 2175 N N . ARG A 1 272 ? -11.487 -14.356 58.904 1.00 86.25 272 ARG A N 1
ATOM 2176 C CA . ARG A 1 272 ? -11.190 -13.947 60.285 1.00 86.25 272 ARG A CA 1
ATOM 2177 C C . ARG A 1 272 ? -12.406 -14.013 61.210 1.00 86.25 272 ARG A C 1
ATOM 2179 O O . ARG A 1 272 ? -12.240 -14.318 62.384 1.00 86.25 272 ARG A O 1
ATOM 2186 N N . ARG A 1 273 ? -13.600 -13.693 60.709 1.00 84.12 273 ARG A N 1
ATOM 2187 C CA . ARG A 1 273 ? -14.842 -13.782 61.483 1.00 84.12 273 ARG A CA 1
ATOM 2188 C C . ARG A 1 273 ? -15.227 -15.236 61.751 1.00 84.12 273 ARG A C 1
ATOM 2190 O O . ARG A 1 273 ? -15.546 -15.551 62.885 1.00 84.12 273 ARG A O 1
ATOM 2197 N N . GLU A 1 274 ? -15.123 -16.095 60.741 1.00 84.19 274 GLU A N 1
ATOM 2198 C CA . GLU A 1 274 ? -15.363 -17.538 60.873 1.00 84.19 274 GLU A CA 1
ATOM 2199 C C . GLU A 1 274 ? -14.407 -18.167 61.903 1.00 84.19 274 GLU A C 1
ATOM 2201 O O . GLU A 1 274 ? -14.857 -18.899 62.774 1.00 84.19 274 GLU A O 1
ATOM 2206 N N . MET A 1 275 ? -13.118 -17.793 61.902 1.00 76.62 275 MET A N 1
ATOM 2207 C CA . MET A 1 275 ? -12.170 -18.245 62.937 1.00 76.62 275 MET A CA 1
ATOM 2208 C C . MET A 1 275 ? -12.542 -17.789 64.357 1.00 76.62 275 MET A C 1
ATOM 2210 O O . MET A 1 275 ? -12.347 -18.540 65.304 1.00 76.62 275 MET A O 1
ATOM 2214 N N . LEU A 1 276 ? -13.057 -16.565 64.522 1.00 75.88 276 LEU A N 1
ATOM 2215 C CA . LEU A 1 276 ? -13.464 -16.049 65.835 1.00 75.88 276 LEU A CA 1
ATOM 2216 C C . LEU A 1 276 ? -14.755 -16.712 66.344 1.00 75.88 276 LEU A C 1
ATOM 2218 O O . LEU A 1 276 ? -14.860 -16.978 67.536 1.00 75.88 276 LEU A O 1
ATOM 2222 N N . GLU A 1 277 ? -15.710 -16.997 65.455 1.00 73.00 277 GLU A N 1
ATOM 2223 C CA . GLU A 1 277 ? -16.952 -17.712 65.791 1.00 73.00 277 GLU A CA 1
ATOM 2224 C C . GLU A 1 277 ? -16.673 -19.191 66.150 1.00 73.00 277 GLU A C 1
ATOM 2226 O O . GLU A 1 277 ? -17.266 -19.716 67.094 1.00 73.00 277 GLU A O 1
ATOM 2231 N N . ASP A 1 278 ? -15.721 -19.847 65.472 1.00 67.56 278 ASP A N 1
ATOM 2232 C CA . ASP A 1 278 ? -15.266 -21.205 65.818 1.00 67.56 278 ASP A CA 1
ATOM 2233 C C . ASP A 1 278 ? -14.520 -21.264 67.164 1.00 67.56 278 ASP A C 1
ATOM 2235 O O . ASP A 1 278 ? -14.657 -22.246 67.900 1.00 67.56 278 ASP A O 1
ATOM 2239 N N . ASP A 1 279 ? -13.741 -20.232 67.504 1.00 65.31 279 ASP A N 1
ATOM 2240 C CA . ASP A 1 279 ? -13.063 -20.140 68.801 1.00 65.31 279 ASP A CA 1
ATOM 2241 C C . ASP A 1 279 ? -14.058 -19.880 69.945 1.00 65.31 279 ASP A C 1
ATOM 2243 O O . ASP A 1 279 ? -13.921 -20.494 71.000 1.00 65.31 279 ASP A O 1
ATOM 2247 N N . GLU A 1 280 ? -15.091 -19.048 69.753 1.00 63.00 280 GLU A N 1
ATOM 2248 C CA . GLU A 1 280 ? -16.143 -18.824 70.763 1.00 63.00 280 GLU A CA 1
ATOM 2249 C C . GLU A 1 280 ? -16.980 -20.081 71.053 1.00 63.00 280 GLU A C 1
ATOM 2251 O O . GLU A 1 280 ? -17.402 -20.273 72.190 1.00 63.00 280 GLU A O 1
ATOM 2256 N N . MET A 1 281 ? -17.186 -20.971 70.074 1.00 56.66 281 MET A N 1
ATOM 2257 C CA . MET A 1 281 ? -17.901 -22.244 70.280 1.00 56.66 281 MET A CA 1
ATOM 2258 C C . MET A 1 281 ? -17.063 -23.346 70.952 1.00 56.66 281 MET A C 1
ATOM 2260 O O . MET A 1 281 ? -17.584 -24.430 71.230 1.00 56.66 281 MET A O 1
ATOM 2264 N N . ARG A 1 282 ? -15.767 -23.110 71.192 1.00 55.03 282 ARG A N 1
ATOM 2265 C CA . ARG A 1 282 ? -14.852 -24.062 71.851 1.00 55.03 282 ARG A CA 1
ATOM 2266 C C . ARG A 1 282 ? -14.627 -23.789 73.344 1.00 55.03 282 ARG A C 1
ATOM 2268 O O . ARG A 1 282 ? -13.902 -24.564 73.971 1.00 55.03 282 ARG A O 1
ATOM 2275 N N . TRP A 1 283 ? -15.249 -22.751 73.901 1.00 48.66 283 TRP A N 1
ATOM 2276 C CA . TRP A 1 283 ? -15.258 -22.419 75.334 1.00 48.66 283 TRP A CA 1
ATOM 2277 C C . TRP A 1 283 ? -16.652 -22.595 75.941 1.00 48.66 283 TRP A C 1
ATOM 2279 O O . TRP A 1 283 ? -16.710 -22.813 77.173 1.00 48.66 283 TRP A O 1
#